Protein AF-A0A969D2A9-F1 (afdb_monomer_lite)

Radius of gyration: 24.38 Å; chains: 1; bounding box: 62×97×63 Å

Foldseek 3Di:
DDDDDDDDDPPPPDDPDPPPPDDPDPPDDDADLADDPPQWQDWAADPVQRKIKIAGWDALPDQRHGFMKIWPCSVVPVDNHIDIATAEGCVQAVARGGWAAWYDDDQKIKTWDWDDDVQWIKIWIWIFGNVPPRHRRDIFTQEMEDIDGALPEPDAQAFYYWDAAPVLFWIWIAGAWSYDVQDDGPNHSGWQSYQFTFTGGNPGTHHYQYRDCPSNVVGGDDGRHHHDSDDDHDPDPPPPPPPPPPPPDDDDD

Structure (mmCIF, N/CA/C/O backbone):
data_AF-A0A969D2A9-F1
#
_entry.id   AF-A0A969D2A9-F1
#
loop_
_atom_site.group_PDB
_atom_site.id
_atom_site.type_symbol
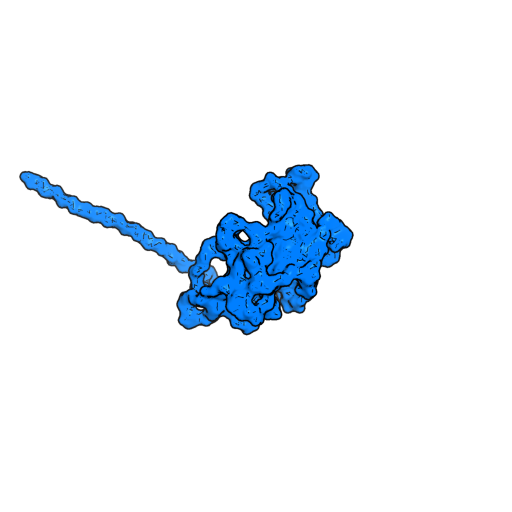_atom_site.label_atom_id
_atom_site.label_alt_id
_atom_site.label_comp_id
_atom_site.label_asym_id
_atom_site.label_entity_id
_atom_site.label_seq_id
_atom_site.pdbx_PDB_ins_code
_atom_site.Cartn_x
_atom_site.Cartn_y
_atom_site.Cartn_z
_atom_site.occupancy
_atom_site.B_iso_or_equiv
_atom_site.auth_seq_id
_atom_site.auth_comp_id
_atom_site.auth_asym_id
_atom_site.auth_atom_id
_atom_site.pdbx_PDB_model_num
ATOM 1 N N . MET A 1 1 ? -49.996 62.066 -5.053 1.00 43.53 1 MET A N 1
ATOM 2 C CA . MET A 1 1 ? -48.698 61.388 -4.832 1.00 43.53 1 MET A CA 1
ATOM 3 C C . MET A 1 1 ? -48.955 59.896 -4.636 1.00 43.53 1 MET A C 1
ATOM 5 O O . MET A 1 1 ? -49.587 59.531 -3.653 1.00 43.53 1 MET A O 1
ATOM 9 N N . LYS A 1 2 ? -48.584 59.047 -5.606 1.00 36.00 2 LYS A N 1
ATOM 10 C CA . LYS A 1 2 ? -48.790 57.587 -5.545 1.00 36.00 2 LYS A CA 1
ATOM 11 C C . LYS A 1 2 ? -47.700 56.956 -4.669 1.00 36.00 2 LYS A C 1
ATOM 13 O O . LYS A 1 2 ? -46.523 57.120 -4.970 1.00 36.00 2 LYS A O 1
ATOM 18 N N . LYS A 1 3 ? -48.088 56.256 -3.598 1.00 39.31 3 LYS A N 1
ATOM 19 C CA . LYS A 1 3 ? -47.177 55.440 -2.780 1.00 39.31 3 LYS A CA 1
ATOM 20 C C . LYS A 1 3 ? -46.923 54.117 -3.506 1.00 39.31 3 LYS A C 1
ATOM 22 O O . LYS A 1 3 ? -47.861 53.361 -3.736 1.00 39.31 3 LYS A O 1
ATOM 27 N N . ILE A 1 4 ? -45.672 53.866 -3.878 1.00 43.25 4 ILE A N 1
ATOM 28 C CA . ILE A 1 4 ? -45.210 52.572 -4.388 1.00 43.25 4 ILE A CA 1
ATOM 29 C C . ILE A 1 4 ? -44.826 51.734 -3.164 1.00 43.25 4 ILE A C 1
ATOM 31 O O . ILE A 1 4 ? -43.918 52.110 -2.427 1.00 43.25 4 ILE A O 1
ATOM 35 N N . LEU A 1 5 ? -45.540 50.632 -2.919 1.00 39.03 5 LEU A N 1
ATOM 36 C CA . LEU A 1 5 ? -45.105 49.602 -1.974 1.00 39.03 5 LEU A CA 1
ATOM 37 C C . LEU A 1 5 ? -44.041 48.742 -2.669 1.00 39.03 5 LEU A C 1
ATOM 39 O O . LEU A 1 5 ? -44.355 48.044 -3.630 1.00 39.03 5 LEU A O 1
ATOM 43 N N . LEU A 1 6 ? -42.799 48.777 -2.182 1.00 39.19 6 LEU A N 1
ATOM 44 C CA . LEU A 1 6 ? -41.813 47.741 -2.489 1.00 39.19 6 LEU A CA 1
ATOM 45 C C . LEU A 1 6 ? -42.044 46.551 -1.550 1.00 39.19 6 LEU A C 1
ATOM 47 O O . LEU A 1 6 ? -41.920 46.687 -0.335 1.00 39.19 6 LEU A O 1
ATOM 51 N N . PHE A 1 7 ? -42.342 45.386 -2.119 1.00 38.09 7 PHE A N 1
ATOM 52 C CA . PHE A 1 7 ? -42.209 44.105 -1.427 1.00 38.09 7 PHE A CA 1
ATOM 53 C C . PHE A 1 7 ? -40.759 43.617 -1.560 1.00 38.09 7 PHE A C 1
ATOM 55 O O . PHE A 1 7 ? -40.249 43.576 -2.683 1.00 38.09 7 PHE A O 1
ATOM 62 N N . PRO A 1 8 ? -40.076 43.224 -0.471 1.00 46.34 8 PRO A N 1
ATOM 63 C CA . PRO A 1 8 ? -38.780 42.575 -0.583 1.00 46.34 8 PRO A CA 1
ATOM 64 C C . PRO A 1 8 ? -38.968 41.145 -1.104 1.00 46.34 8 PRO A C 1
ATOM 66 O O . PRO A 1 8 ? -39.669 40.328 -0.506 1.00 46.34 8 PRO A O 1
ATOM 69 N N . LEU A 1 9 ? -38.326 40.849 -2.233 1.00 40.75 9 LEU A N 1
ATOM 70 C CA . LEU A 1 9 ? -38.207 39.505 -2.783 1.00 40.75 9 LEU A CA 1
ATOM 71 C C . LEU A 1 9 ? -37.212 38.715 -1.918 1.00 40.75 9 LEU A C 1
ATOM 73 O O . LEU A 1 9 ? -36.000 38.857 -2.066 1.00 40.75 9 LEU A O 1
ATOM 77 N N . PHE A 1 10 ? -37.715 37.897 -0.993 1.00 41.56 10 PHE A N 1
ATOM 78 C CA . PHE A 1 10 ? -36.893 36.901 -0.308 1.00 41.56 10 PHE A CA 1
ATOM 79 C C . PHE A 1 10 ? -36.598 35.757 -1.282 1.00 41.56 10 PHE A C 1
ATOM 81 O O . PHE A 1 10 ? -37.449 34.909 -1.547 1.00 41.56 10 PHE A O 1
ATOM 88 N N . VAL A 1 11 ? -35.381 35.731 -1.822 1.00 43.97 11 VAL A N 1
ATOM 89 C CA . VAL A 1 11 ? -34.843 34.546 -2.493 1.00 43.97 11 VAL A CA 1
ATOM 90 C C . VAL A 1 11 ? -34.534 33.523 -1.399 1.00 43.97 11 VAL A C 1
ATOM 92 O O . VAL A 1 11 ? -33.537 33.645 -0.689 1.00 43.97 11 VAL A O 1
ATOM 95 N N . LEU A 1 12 ? -35.416 32.535 -1.219 1.00 39.78 12 LEU A N 1
ATOM 96 C CA . LEU A 1 12 ? -35.089 31.350 -0.429 1.00 39.78 12 LEU A CA 1
ATOM 97 C C . LEU A 1 12 ? -33.975 30.594 -1.161 1.00 39.78 12 LEU A C 1
ATOM 99 O O . LEU A 1 12 ? -34.216 29.956 -2.185 1.00 39.78 12 LEU A O 1
ATOM 103 N N . PHE A 1 13 ? -32.758 30.646 -0.625 1.00 45.88 13 PHE A N 1
ATOM 104 C CA . PHE A 1 13 ? -31.738 29.662 -0.960 1.00 45.88 13 PHE A CA 1
ATOM 105 C C . PHE A 1 13 ? -32.255 28.293 -0.511 1.00 45.88 13 PHE A C 1
ATOM 107 O O . PHE A 1 13 ? -32.444 28.053 0.682 1.00 45.88 13 PHE A O 1
ATOM 114 N N . GLY A 1 14 ? -32.538 27.417 -1.477 1.00 42.81 14 GLY A N 1
ATOM 115 C CA . GLY A 1 14 ? -32.892 26.032 -1.203 1.00 42.81 14 GLY A CA 1
ATOM 116 C C . GLY A 1 14 ? -31.800 25.386 -0.356 1.00 42.81 14 GLY A C 1
ATOM 117 O O . GLY A 1 14 ? -30.626 25.409 -0.723 1.00 42.81 14 GLY A O 1
ATOM 118 N N . LEU A 1 15 ? -32.187 24.833 0.793 1.00 45.94 15 LEU A N 1
ATOM 119 C CA . LEU A 1 15 ? -31.323 23.937 1.554 1.00 45.94 15 LEU A CA 1
ATOM 120 C C . LEU A 1 15 ? -30.874 22.797 0.626 1.00 45.94 15 LEU A C 1
ATOM 122 O O . LEU A 1 15 ? -31.686 22.341 -0.185 1.00 45.94 15 LEU A O 1
ATOM 126 N N . PRO A 1 16 ? -29.620 22.318 0.726 1.00 42.97 16 PRO A N 1
ATOM 127 C CA . PRO A 1 16 ? -29.181 21.182 -0.065 1.00 42.97 16 PRO A CA 1
ATOM 128 C C . PRO A 1 16 ? -30.114 20.006 0.221 1.00 42.97 16 PRO A C 1
ATOM 130 O O . PRO A 1 16 ? -30.247 19.553 1.361 1.00 42.97 16 PRO A O 1
ATOM 133 N N . SER A 1 17 ? -30.788 19.536 -0.822 1.00 44.25 17 SER A N 1
ATOM 134 C CA . SER A 1 17 ? -31.599 18.333 -0.786 1.00 44.25 17 SER A CA 1
ATOM 135 C C . SER A 1 17 ? -30.696 17.156 -0.429 1.00 44.25 17 SER A C 1
ATOM 137 O O . SER A 1 17 ? -29.892 16.686 -1.233 1.00 44.25 17 SER A O 1
ATOM 139 N N . VAL A 1 18 ? -30.820 16.666 0.804 1.00 44.91 18 VAL A N 1
ATOM 140 C CA . VAL A 1 18 ? -30.319 15.344 1.172 1.00 44.91 18 VAL A CA 1
ATOM 141 C C . VAL A 1 18 ? -31.230 14.356 0.461 1.00 44.91 18 VAL A C 1
ATOM 143 O O . VAL A 1 18 ? -32.313 14.049 0.950 1.00 44.91 18 VAL A O 1
ATOM 146 N N . PHE A 1 19 ? -30.841 13.912 -0.732 1.00 43.03 19 PHE A N 1
ATOM 147 C CA . PHE A 1 19 ? -31.523 12.799 -1.377 1.00 43.03 19 PHE A CA 1
ATOM 148 C C . PHE A 1 19 ? -31.394 11.591 -0.441 1.00 43.03 19 PHE A C 1
ATOM 150 O O . PHE A 1 19 ? -30.264 11.166 -0.175 1.00 43.03 19 PHE A O 1
ATOM 157 N N . PRO A 1 20 ? -32.493 11.031 0.099 1.00 49.22 20 PRO A N 1
ATOM 158 C CA . PRO A 1 20 ? -32.397 9.730 0.724 1.00 49.22 20 PRO A CA 1
ATOM 159 C C . PRO A 1 20 ? -31.967 8.775 -0.387 1.00 49.22 20 PRO A C 1
ATOM 161 O O . PRO A 1 20 ? -32.699 8.573 -1.355 1.00 49.22 20 PRO A O 1
ATOM 164 N N . GLN A 1 21 ? -30.759 8.218 -0.292 1.00 55.12 21 GLN A N 1
ATOM 165 C CA . GLN A 1 21 ? -30.444 7.030 -1.070 1.00 55.12 21 GLN A CA 1
ATOM 166 C C . GLN A 1 21 ? -31.429 5.960 -0.579 1.00 55.12 21 GLN A C 1
ATOM 168 O O . GLN A 1 21 ? -31.250 5.381 0.488 1.00 55.12 21 GLN A O 1
ATOM 173 N N . SER A 1 22 ? -32.532 5.747 -1.289 1.00 57.75 22 SER A N 1
ATOM 174 C CA . SER A 1 22 ? -33.339 4.555 -1.080 1.00 57.75 22 SER A CA 1
ATOM 175 C C . SER A 1 22 ? -32.575 3.424 -1.748 1.00 57.75 22 SER A C 1
ATOM 177 O O . SER A 1 22 ? -32.378 3.451 -2.965 1.00 57.75 22 SER A O 1
ATOM 179 N N . ALA A 1 23 ? -32.097 2.453 -0.971 1.00 57.56 23 ALA A N 1
ATOM 180 C CA . ALA A 1 23 ? -31.639 1.210 -1.566 1.00 57.56 23 ALA A CA 1
ATOM 181 C C . ALA A 1 23 ? -32.796 0.651 -2.411 1.00 57.56 23 ALA A C 1
ATOM 183 O O . ALA A 1 23 ? -33.931 0.593 -1.945 1.00 57.56 23 ALA A O 1
ATOM 184 N N . ALA A 1 24 ? -32.525 0.266 -3.659 1.00 63.28 24 ALA A N 1
ATOM 185 C CA . ALA A 1 24 ? -33.533 -0.331 -4.540 1.00 63.28 24 ALA A CA 1
ATOM 186 C C . ALA A 1 24 ? -34.038 -1.699 -4.029 1.00 63.28 24 ALA A C 1
ATOM 188 O O . ALA A 1 24 ? -34.952 -2.277 -4.610 1.00 63.28 24 ALA A O 1
ATOM 189 N N . GLN A 1 25 ? -33.437 -2.216 -2.953 1.00 75.81 25 GLN A N 1
ATOM 190 C CA . GLN A 1 25 ? -33.784 -3.472 -2.305 1.00 75.81 25 GLN A CA 1
ATOM 191 C C . GLN A 1 25 ? -34.331 -3.208 -0.900 1.00 75.81 25 GLN A C 1
ATOM 193 O O . GLN A 1 25 ? -33.702 -2.519 -0.097 1.00 75.81 25 GLN A O 1
ATOM 198 N N . SER A 1 26 ? -35.510 -3.762 -0.611 1.00 77.69 26 SER A N 1
ATOM 199 C CA . SER A 1 26 ? -36.246 -3.560 0.645 1.00 77.69 26 SER A CA 1
ATOM 200 C C . SER A 1 26 ? -35.566 -4.164 1.880 1.00 77.69 26 SER A C 1
ATOM 202 O O . SER A 1 26 ? -35.962 -3.867 3.003 1.00 77.69 26 SER A O 1
ATOM 204 N N . ASP A 1 27 ? -34.569 -5.023 1.688 1.00 83.12 27 ASP A N 1
ATOM 205 C CA . ASP A 1 27 ? -33.792 -5.696 2.730 1.00 83.12 27 ASP A CA 1
ATOM 206 C C . ASP A 1 27 ? -32.401 -5.074 2.959 1.00 83.12 27 ASP A C 1
ATOM 208 O O . ASP A 1 27 ? -31.677 -5.499 3.861 1.00 83.12 27 ASP A O 1
ATOM 212 N N . VAL A 1 28 ? -32.039 -4.022 2.213 1.00 81.94 28 VAL A N 1
ATOM 213 C CA . VAL A 1 28 ? -30.780 -3.288 2.391 1.00 81.94 28 VAL A CA 1
ATOM 214 C C . VAL A 1 28 ? -31.036 -1.960 3.096 1.00 81.94 28 VAL A C 1
ATOM 216 O O . VAL A 1 28 ? -31.677 -1.053 2.572 1.00 81.94 28 VAL A O 1
ATOM 219 N N . TYR A 1 29 ? -30.456 -1.814 4.286 1.00 77.56 29 TYR A N 1
ATOM 220 C CA . TYR A 1 29 ? -30.556 -0.596 5.085 1.00 77.56 29 TYR A CA 1
ATOM 221 C C . TYR A 1 29 ? -29.239 0.170 5.049 1.00 77.56 29 TYR A C 1
ATOM 223 O O . TYR A 1 29 ? -28.186 -0.365 5.399 1.00 77.56 29 TYR A O 1
ATOM 231 N N . MET A 1 30 ? -29.300 1.449 4.685 1.00 80.75 30 MET A N 1
ATOM 232 C CA . MET A 1 30 ? -28.155 2.350 4.772 1.00 80.75 30 MET A CA 1
ATOM 233 C C . MET A 1 30 ? -28.272 3.226 6.009 1.00 80.75 30 MET A C 1
ATOM 235 O O . MET A 1 30 ? -29.299 3.850 6.267 1.00 80.75 30 MET A O 1
ATOM 239 N N . ARG A 1 31 ? -27.184 3.290 6.774 1.00 83.94 31 ARG A N 1
ATOM 240 C CA . ARG A 1 31 ? -27.043 4.203 7.904 1.00 83.94 31 ARG A CA 1
ATOM 241 C C . ARG A 1 31 ? -25.783 5.018 7.705 1.00 83.94 31 ARG A C 1
ATOM 243 O O . ARG A 1 31 ? -24.702 4.468 7.506 1.00 83.94 31 ARG A O 1
ATOM 250 N N . LYS A 1 32 ? -25.914 6.334 7.832 1.00 85.31 32 LYS A N 1
ATOM 251 C CA . LYS A 1 32 ? -24.758 7.217 7.903 1.00 85.31 32 LYS A CA 1
ATOM 252 C C . LYS A 1 32 ? -23.983 6.930 9.189 1.00 85.31 32 LYS A C 1
ATOM 254 O O . LYS A 1 32 ? -24.523 7.068 10.280 1.00 85.31 32 LYS A O 1
ATOM 259 N N . VAL A 1 33 ? -22.719 6.543 9.046 1.00 85.75 33 VAL A N 1
ATOM 260 C CA . VAL A 1 33 ? -21.809 6.337 10.182 1.00 85.75 33 VAL A CA 1
ATOM 261 C C . VAL A 1 33 ? -21.161 7.659 10.593 1.00 85.75 33 VAL A C 1
ATOM 263 O O . VAL A 1 33 ? -21.063 7.950 11.783 1.00 85.75 33 VAL A O 1
ATOM 266 N N . ARG A 1 34 ? -20.702 8.448 9.607 1.00 86.69 34 ARG A N 1
ATOM 267 C CA . ARG A 1 34 ? -20.020 9.735 9.800 1.00 86.69 34 ARG A CA 1
ATOM 268 C C . ARG A 1 34 ? -19.766 10.461 8.464 1.00 86.69 34 ARG A C 1
ATOM 270 O O . ARG A 1 34 ? -19.688 9.820 7.424 1.00 86.69 34 ARG A O 1
ATOM 277 N N . ASN A 1 35 ? -19.571 11.784 8.519 1.00 86.31 35 ASN A N 1
ATOM 278 C CA . ASN A 1 35 ? -18.871 12.566 7.486 1.00 86.31 35 ASN A CA 1
ATOM 279 C C . ASN A 1 35 ? -17.341 12.404 7.575 1.00 86.31 35 ASN A C 1
ATOM 281 O O . ASN A 1 35 ? -16.754 12.719 8.612 1.00 86.31 35 ASN A O 1
ATOM 285 N N . LEU A 1 36 ? -16.701 11.949 6.501 1.00 84.38 36 LEU A N 1
ATOM 286 C CA . LEU A 1 36 ? -15.239 11.901 6.378 1.00 84.38 36 LEU A CA 1
ATOM 287 C C . LEU A 1 36 ? -14.737 13.071 5.515 1.00 84.38 36 LEU A C 1
ATOM 289 O O . LEU A 1 36 ? -15.533 13.712 4.828 1.00 84.38 36 LEU A O 1
ATOM 293 N N . ASN A 1 37 ? -13.425 13.328 5.524 1.00 77.75 37 ASN A N 1
ATOM 294 C CA . ASN A 1 37 ? -12.812 14.227 4.541 1.00 77.75 37 ASN A CA 1
ATOM 295 C C . ASN A 1 37 ? -13.017 13.672 3.122 1.00 77.75 37 ASN A C 1
ATOM 297 O O . ASN A 1 37 ? -12.982 12.454 2.919 1.00 77.75 37 ASN A O 1
ATOM 301 N N . ASN A 1 38 ? -13.201 14.564 2.145 1.00 76.88 38 ASN A N 1
ATOM 302 C CA . ASN A 1 38 ? -13.480 14.239 0.737 1.00 76.88 38 ASN A CA 1
ATOM 303 C C . ASN A 1 38 ? -12.347 13.475 0.021 1.00 76.88 38 ASN A C 1
ATOM 305 O O . ASN A 1 38 ? -12.545 12.993 -1.088 1.00 76.88 38 ASN A O 1
ATOM 309 N N . THR A 1 39 ? -11.191 13.336 0.664 1.00 88.12 39 THR A N 1
ATOM 310 C CA . THR A 1 39 ? -9.993 12.633 0.189 1.00 88.12 39 THR A CA 1
ATOM 311 C C . THR A 1 39 ? -9.787 11.270 0.863 1.00 88.12 39 THR A C 1
ATOM 313 O O . THR A 1 39 ? -8.724 10.665 0.759 1.00 88.12 39 THR A O 1
ATOM 316 N N . SER A 1 40 ? -10.793 10.749 1.573 1.00 88.69 40 SER A N 1
ATOM 317 C CA . SER A 1 40 ? -10.732 9.401 2.160 1.00 88.69 40 SER A CA 1
ATOM 318 C C . SER A 1 40 ? -10.892 8.341 1.065 1.00 88.69 40 SER A C 1
ATOM 320 O O . SER A 1 40 ? -11.948 8.276 0.438 1.00 88.69 40 SER A O 1
ATOM 322 N N . ALA A 1 41 ? -9.877 7.501 0.835 1.00 84.19 41 ALA A N 1
ATOM 323 C CA . ALA A 1 41 ? -9.852 6.616 -0.340 1.00 84.19 41 ALA A CA 1
ATOM 324 C C . ALA A 1 41 ? -10.056 5.124 -0.043 1.00 84.19 41 ALA A C 1
ATOM 326 O O . ALA A 1 41 ? -10.539 4.388 -0.906 1.00 84.19 41 ALA A O 1
ATOM 327 N N . ARG A 1 42 ? -9.693 4.654 1.158 1.00 91.25 42 ARG A N 1
ATOM 328 C CA . ARG A 1 42 ? -9.905 3.258 1.575 1.00 91.25 42 ARG A CA 1
ATOM 329 C C . ARG A 1 42 ? -10.331 3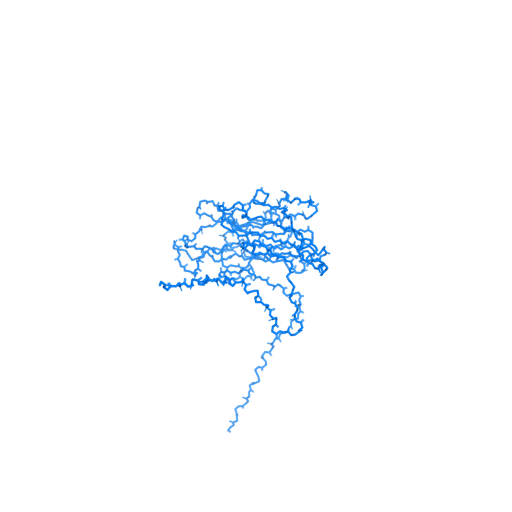.134 3.008 1.00 91.25 42 ARG A C 1
ATOM 331 O O . ARG A 1 42 ? -9.909 3.922 3.847 1.00 91.25 42 ARG A O 1
ATOM 338 N N . ILE A 1 43 ? -11.076 2.065 3.250 1.00 92.25 43 ILE A N 1
ATOM 339 C CA . ILE A 1 43 ? -11.379 1.551 4.572 1.00 92.25 43 ILE A CA 1
ATOM 340 C C . ILE A 1 43 ? -10.787 0.151 4.719 1.00 92.25 43 ILE A C 1
ATOM 342 O O . ILE A 1 43 ? -10.769 -0.613 3.757 1.00 92.25 43 ILE A O 1
ATOM 346 N N . GLY A 1 44 ? -10.349 -0.177 5.924 1.00 92.38 44 GLY A N 1
ATOM 347 C CA . GLY A 1 44 ? -9.981 -1.526 6.337 1.00 92.38 44 GLY A CA 1
ATOM 348 C C . GLY A 1 44 ? -10.593 -1.798 7.695 1.00 92.38 44 GLY A C 1
ATOM 349 O O . GLY A 1 44 ? -10.789 -0.879 8.496 1.00 92.38 44 GLY A O 1
ATOM 350 N N . ILE A 1 45 ? -10.966 -3.046 7.933 1.00 90.50 45 ILE A N 1
ATOM 351 C CA . ILE A 1 45 ? -11.750 -3.424 9.100 1.00 90.50 45 ILE A CA 1
ATOM 352 C C . ILE A 1 45 ? -11.003 -4.508 9.857 1.00 90.50 45 ILE A C 1
ATOM 354 O O . ILE A 1 45 ? -10.748 -5.586 9.334 1.00 90.50 45 ILE A O 1
ATOM 358 N N . ASP A 1 46 ? -10.735 -4.239 11.129 1.00 88.62 46 ASP A N 1
ATOM 359 C CA . ASP A 1 46 ? -10.452 -5.301 12.077 1.00 88.62 46 ASP A CA 1
ATOM 360 C C . ASP A 1 46 ? -11.776 -5.974 12.458 1.00 88.62 46 ASP A C 1
ATOM 362 O O . ASP A 1 46 ? -12.587 -5.414 13.206 1.00 88.62 46 ASP A O 1
ATOM 366 N N . HIS A 1 47 ? -12.005 -7.170 11.921 1.00 79.94 47 HIS A N 1
ATOM 367 C CA . HIS A 1 47 ? -13.214 -7.950 12.180 1.00 79.94 47 HIS A CA 1
ATOM 368 C C . HIS A 1 47 ? -13.264 -8.550 13.592 1.00 79.94 47 HIS A C 1
ATOM 370 O O . HIS A 1 47 ? -14.345 -8.917 14.046 1.00 79.94 47 HIS A O 1
ATOM 376 N N . VAL A 1 48 ? -12.136 -8.619 14.306 1.00 82.88 48 VAL A N 1
ATOM 377 C CA . VAL A 1 48 ? -12.089 -9.105 15.691 1.00 82.88 48 VAL A CA 1
ATOM 378 C C . VAL A 1 48 ? -12.522 -7.987 16.634 1.00 82.88 48 VAL A C 1
ATOM 380 O O . VAL A 1 48 ? -13.451 -8.147 17.427 1.00 82.88 48 VAL A O 1
ATOM 383 N N . THR A 1 49 ? -11.892 -6.815 16.522 1.00 83.81 49 THR A N 1
ATOM 384 C CA . THR A 1 49 ? -12.167 -5.688 17.432 1.00 83.81 49 THR A CA 1
ATOM 385 C C . THR A 1 49 ? -13.293 -4.772 16.962 1.00 83.81 49 THR A C 1
ATOM 387 O O . THR A 1 49 ? -13.669 -3.851 17.687 1.00 83.81 49 THR A O 1
ATOM 390 N N . HIS A 1 50 ? -13.845 -5.007 15.767 1.00 84.69 50 HIS A N 1
ATOM 391 C CA . HIS A 1 50 ? -14.852 -4.148 15.142 1.00 84.69 50 HIS A CA 1
ATOM 392 C C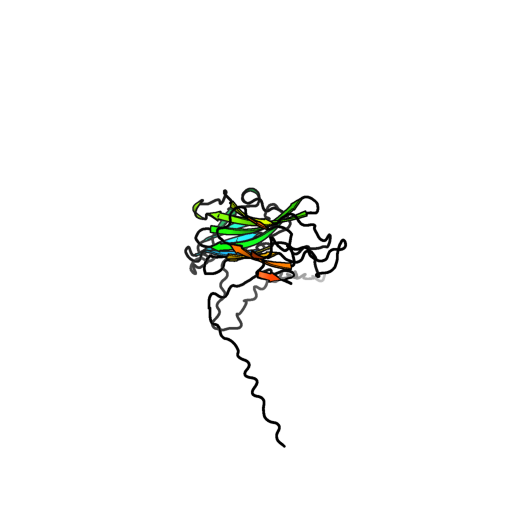 . HIS A 1 50 ? -14.376 -2.690 15.034 1.00 84.69 50 HIS A C 1
ATOM 394 O O . HIS A 1 50 ? -15.139 -1.737 15.229 1.00 84.69 50 HIS A O 1
ATOM 400 N N . THR A 1 51 ? -13.095 -2.518 14.705 1.00 88.75 51 THR A N 1
ATOM 401 C CA . THR A 1 51 ? -12.471 -1.213 14.480 1.00 88.75 51 THR A CA 1
ATOM 402 C C . THR A 1 51 ? -12.335 -0.969 12.983 1.00 88.75 51 THR A C 1
ATOM 404 O O . THR A 1 51 ? -11.833 -1.821 12.257 1.00 88.75 51 THR A O 1
ATOM 407 N N . MET A 1 52 ? -12.772 0.200 12.515 1.00 92.88 52 MET A N 1
ATOM 408 C CA . MET A 1 52 ? -12.549 0.625 11.134 1.00 92.88 52 MET A CA 1
ATOM 409 C C . MET A 1 52 ? -11.343 1.555 11.088 1.00 92.88 52 MET A C 1
ATOM 411 O O . MET A 1 52 ? -11.176 2.414 11.951 1.00 92.88 52 MET A O 1
ATOM 415 N N . TYR A 1 53 ? -10.536 1.416 10.053 1.00 95.06 53 TYR A N 1
ATOM 416 C CA . TYR A 1 53 ? -9.446 2.314 9.718 1.00 95.06 53 TYR A CA 1
ATOM 417 C C . TYR A 1 53 ? -9.706 2.898 8.343 1.00 95.06 53 TYR A C 1
ATOM 419 O O . TYR A 1 53 ? -10.321 2.243 7.504 1.00 95.06 53 TYR A O 1
ATOM 427 N N . TYR A 1 54 ? -9.244 4.116 8.104 1.00 95.31 54 TYR A N 1
ATOM 428 C CA . TYR A 1 54 ? -9.223 4.683 6.764 1.00 95.31 54 TYR A CA 1
ATOM 429 C C . TYR A 1 54 ? -7.966 5.513 6.543 1.00 95.31 54 TYR A C 1
ATOM 431 O O . TYR A 1 54 ? -7.357 5.992 7.501 1.00 95.31 54 TYR A O 1
ATOM 439 N N . VAL A 1 55 ? -7.598 5.678 5.276 1.00 96.06 55 VAL A N 1
ATOM 440 C CA . VAL A 1 55 ? -6.456 6.492 4.847 1.00 96.06 55 VAL A CA 1
ATOM 441 C C . VAL A 1 55 ? -6.925 7.669 4.001 1.00 96.06 55 VAL A C 1
ATOM 443 O O . VAL A 1 55 ? -7.861 7.545 3.202 1.00 96.06 55 VAL A O 1
ATOM 446 N N . ILE A 1 56 ? -6.273 8.808 4.201 1.00 95.88 56 ILE A N 1
ATOM 447 C CA . ILE A 1 56 ? -6.405 9.993 3.364 1.00 95.88 56 ILE A CA 1
ATOM 448 C C . ILE A 1 56 ? -5.434 9.891 2.185 1.00 95.88 56 ILE A C 1
ATOM 450 O O . ILE A 1 56 ? -4.227 9.735 2.371 1.00 95.88 56 ILE A O 1
ATOM 454 N N . THR A 1 57 ? -5.969 10.021 0.975 1.00 93.69 57 THR A N 1
ATOM 455 C CA . THR A 1 57 ? -5.217 10.051 -0.280 1.00 93.69 57 THR A CA 1
ATOM 456 C C . THR A 1 57 ? -5.535 11.348 -1.003 1.00 93.69 57 THR A C 1
ATOM 458 O O . THR A 1 57 ? -6.665 11.582 -1.428 1.00 93.69 57 THR A O 1
ATOM 461 N N . THR A 1 58 ? -4.534 12.203 -1.140 1.00 93.19 58 THR A N 1
ATOM 462 C CA . THR A 1 58 ? -4.653 13.539 -1.736 1.00 93.19 58 THR A CA 1
ATOM 463 C C . THR A 1 58 ? -3.355 13.849 -2.488 1.00 93.19 58 THR A C 1
ATOM 465 O O . THR A 1 58 ? -2.527 12.959 -2.692 1.00 93.19 58 THR A O 1
ATOM 468 N N . ASP A 1 59 ? -3.180 15.087 -2.939 1.00 89.88 59 ASP A N 1
ATOM 469 C CA . ASP A 1 59 ? -1.929 15.524 -3.549 1.00 89.88 59 ASP A CA 1
ATOM 470 C C . ASP A 1 59 ? -0.743 15.326 -2.587 1.00 89.88 59 ASP A C 1
ATOM 472 O O . ASP A 1 59 ? -0.857 15.536 -1.378 1.00 89.88 59 ASP A O 1
ATOM 476 N N . LYS A 1 60 ? 0.424 14.939 -3.113 1.00 87.56 60 LYS A N 1
ATOM 477 C CA . LYS A 1 60 ? 1.620 14.667 -2.299 1.00 87.56 60 LYS A CA 1
ATOM 478 C C . LYS A 1 60 ? 2.106 15.876 -1.487 1.00 87.56 60 LYS A C 1
ATOM 480 O O . LYS A 1 60 ? 2.714 15.694 -0.425 1.00 87.56 60 LYS A O 1
ATOM 485 N N . ALA A 1 61 ? 1.840 17.093 -1.968 1.00 90.94 61 ALA A N 1
ATOM 486 C CA . ALA A 1 61 ? 2.167 18.336 -1.277 1.00 90.94 61 ALA A CA 1
ATOM 487 C C . ALA A 1 61 ? 1.240 18.607 -0.082 1.00 90.94 61 ALA A C 1
ATOM 489 O O . ALA A 1 61 ? 1.630 19.326 0.838 1.00 90.94 61 ALA A O 1
ATOM 490 N N . ASP A 1 62 ? 0.049 18.008 -0.052 1.00 93.38 62 ASP A N 1
ATOM 491 C CA . ASP A 1 62 ? -0.877 18.140 1.065 1.00 93.38 62 ASP A CA 1
ATOM 492 C C . ASP A 1 62 ? -0.307 17.440 2.313 1.00 93.38 62 ASP A C 1
ATOM 494 O O . ASP A 1 62 ? 0.198 16.306 2.281 1.00 93.38 62 ASP A O 1
ATOM 498 N N . ALA A 1 63 ? -0.364 18.138 3.445 1.00 91.56 63 ALA A N 1
ATOM 499 C CA . ALA A 1 63 ? 0.067 17.615 4.733 1.00 91.56 63 ALA A CA 1
ATOM 500 C C . ALA A 1 63 ? -0.782 16.412 5.173 1.00 91.56 63 ALA A C 1
ATOM 502 O O . ALA A 1 63 ? -0.254 15.525 5.842 1.00 91.56 63 ALA A O 1
ATOM 503 N N . ALA A 1 64 ? -2.049 16.356 4.750 1.00 94.12 64 ALA A N 1
ATOM 504 C CA . ALA A 1 64 ? -2.969 15.277 5.084 1.00 94.12 64 ALA A CA 1
ATOM 505 C C . ALA A 1 64 ? -2.729 13.986 4.276 1.00 94.12 64 ALA A C 1
ATOM 507 O O . ALA A 1 64 ? -3.290 12.943 4.617 1.00 94.12 64 ALA A O 1
ATOM 508 N N . ASN A 1 65 ? -1.907 14.009 3.214 1.00 95.25 65 ASN A N 1
ATOM 509 C CA . ASN A 1 65 ? -1.628 12.803 2.429 1.00 95.25 65 ASN A CA 1
ATOM 510 C C . ASN A 1 65 ? -0.992 11.711 3.299 1.00 95.25 65 ASN A C 1
ATOM 512 O O . ASN A 1 65 ? 0.045 11.930 3.930 1.00 95.25 65 ASN A O 1
ATOM 516 N N . GLY A 1 66 ? -1.602 10.527 3.312 1.00 95.94 66 GLY A N 1
ATOM 517 C CA . GLY A 1 66 ? -1.159 9.397 4.124 1.00 95.94 66 GLY A CA 1
ATOM 518 C C . GLY A 1 66 ? -1.573 9.449 5.588 1.00 95.94 66 GLY A C 1
ATOM 519 O O . GLY A 1 66 ? -1.199 8.562 6.346 1.00 95.94 66 GLY A O 1
ATOM 520 N N . GLU A 1 67 ? -2.376 10.422 6.021 1.00 97.50 67 GLU A N 1
ATOM 521 C CA . GLU A 1 67 ? -2.965 10.336 7.355 1.00 97.50 67 GLU A CA 1
ATOM 522 C C . GLU A 1 67 ? -3.881 9.112 7.467 1.00 97.50 67 GLU A C 1
ATOM 524 O O . GLU A 1 67 ? -4.763 8.880 6.636 1.00 97.50 67 GLU A O 1
ATOM 529 N N . ILE A 1 68 ? -3.677 8.329 8.525 1.00 97.44 68 ILE A N 1
ATOM 530 C CA . ILE A 1 68 ? -4.471 7.145 8.843 1.00 97.44 68 ILE A CA 1
ATOM 531 C C . ILE A 1 68 ? -5.283 7.448 10.086 1.00 97.44 68 ILE A C 1
ATOM 533 O O . ILE A 1 68 ? -4.753 7.886 11.110 1.00 97.44 68 ILE A O 1
ATOM 537 N N . TYR A 1 69 ? -6.573 7.160 10.017 1.00 96.44 69 TYR A N 1
ATOM 538 C CA . TYR A 1 69 ? -7.506 7.382 11.104 1.00 96.44 69 TYR A CA 1
ATOM 539 C C . TYR A 1 69 ? -8.143 6.077 11.545 1.00 96.44 69 TYR A C 1
ATOM 541 O O . TYR A 1 69 ? -8.578 5.267 10.730 1.00 96.44 69 TYR A O 1
ATOM 549 N N . LYS A 1 70 ? -8.264 5.922 12.859 1.00 95.06 70 LYS A N 1
ATOM 550 C CA . LYS A 1 70 ? -9.069 4.894 13.510 1.00 95.06 70 LYS A CA 1
ATOM 551 C C . LYS A 1 70 ? -10.466 5.439 13.764 1.00 95.06 70 LYS A C 1
ATOM 553 O O . LYS A 1 70 ? -10.604 6.553 14.262 1.00 95.06 70 LYS A O 1
ATOM 558 N N . VAL A 1 71 ? -11.490 4.641 13.489 1.00 92.38 71 VAL A N 1
ATOM 559 C CA . VAL A 1 71 ? -12.896 4.907 13.796 1.00 92.38 71 VAL A CA 1
ATOM 560 C C . VAL A 1 71 ? -13.412 3.808 14.710 1.00 92.38 71 VAL A C 1
ATOM 562 O O . VAL A 1 71 ? -13.453 2.632 14.344 1.00 92.38 71 VAL A O 1
ATOM 565 N N . THR A 1 72 ? -13.823 4.196 15.912 1.00 85.81 72 THR A N 1
ATOM 566 C CA . THR A 1 72 ? -14.392 3.267 16.894 1.00 85.81 72 THR A CA 1
ATOM 567 C C . THR A 1 72 ? -15.914 3.315 16.862 1.00 85.81 72 THR A C 1
ATOM 569 O O . THR A 1 72 ? -16.507 4.301 16.421 1.00 85.81 72 THR A O 1
ATOM 572 N N . LYS A 1 73 ? -16.553 2.230 17.321 1.00 79.19 73 LYS A N 1
ATOM 573 C CA . LYS A 1 73 ? -18.018 2.111 17.440 1.00 79.19 73 LYS A CA 1
ATOM 574 C C . LYS A 1 73 ? -18.779 2.333 16.127 1.00 79.19 73 LYS A C 1
ATOM 576 O O . LYS A 1 73 ? -19.944 2.714 16.141 1.00 79.19 73 LYS A O 1
ATOM 581 N N . TYR A 1 74 ? -18.155 2.080 14.977 1.00 82.44 74 TYR A N 1
ATOM 582 C CA . TYR A 1 74 ? -18.806 2.326 13.690 1.00 82.44 74 TYR A CA 1
ATOM 583 C C . TYR A 1 74 ? -20.009 1.398 13.444 1.00 82.44 74 TYR A C 1
ATOM 585 O O . TYR A 1 74 ? -20.944 1.798 12.754 1.00 82.44 74 TYR A O 1
ATOM 593 N N . PHE A 1 75 ? -20.033 0.206 14.054 1.00 82.12 75 PHE A N 1
ATOM 594 C CA . PHE A 1 75 ? -21.184 -0.707 14.048 1.00 82.12 75 PHE A CA 1
ATOM 595 C C . PHE A 1 75 ? -22.227 -0.435 15.140 1.00 82.12 75 PHE A C 1
ATOM 597 O O . PHE A 1 75 ? -23.331 -0.977 15.062 1.00 82.12 75 PHE A O 1
ATOM 604 N N . ASP A 1 76 ? -21.921 0.402 16.134 1.00 83.81 76 ASP A N 1
ATOM 605 C CA . ASP A 1 76 ? -22.862 0.725 17.203 1.00 83.81 76 ASP A CA 1
ATOM 606 C C . ASP A 1 76 ? -23.987 1.606 16.642 1.00 83.81 76 ASP A C 1
ATOM 608 O O . ASP A 1 76 ? -23.789 2.770 16.283 1.00 83.81 76 ASP A O 1
ATOM 612 N N . LYS A 1 77 ? -25.185 1.026 16.534 1.00 82.62 77 LYS A N 1
ATOM 613 C CA . LYS A 1 77 ? -26.366 1.697 15.978 1.00 82.62 77 LYS A CA 1
ATOM 614 C C . LYS A 1 77 ? -26.911 2.788 16.901 1.00 82.62 77 LYS A C 1
ATOM 616 O O . LYS A 1 77 ? -27.686 3.616 16.433 1.00 82.62 77 LYS A O 1
ATOM 621 N N . THR A 1 78 ? -26.513 2.805 18.175 1.00 84.25 78 THR A N 1
ATOM 622 C CA . THR A 1 78 ? -26.913 3.842 19.138 1.00 84.25 78 THR A CA 1
ATOM 623 C C . THR A 1 78 ? -26.083 5.119 18.985 1.00 84.25 78 THR A C 1
ATOM 625 O O . THR A 1 78 ? -26.492 6.188 19.435 1.00 84.25 78 THR A O 1
ATOM 628 N N . VAL A 1 79 ? -24.936 5.040 18.299 1.00 80.31 79 VAL A N 1
ATOM 629 C CA . VAL A 1 79 ? -24.048 6.180 18.074 1.00 80.31 79 VAL A CA 1
ATOM 630 C C . VAL A 1 79 ? -24.437 6.894 16.783 1.00 80.31 79 VAL A C 1
ATOM 632 O O . VAL A 1 79 ? -24.271 6.369 15.681 1.00 80.31 79 VAL A O 1
ATOM 635 N N . ALA A 1 80 ? -24.893 8.141 16.920 1.00 77.94 80 ALA A N 1
ATOM 636 C CA . ALA A 1 80 ? -25.299 8.964 15.784 1.00 77.94 80 ALA A CA 1
ATOM 637 C C . ALA A 1 80 ? -24.128 9.364 14.864 1.00 77.94 80 ALA A C 1
ATOM 639 O O . ALA A 1 80 ? -24.362 9.621 13.688 1.00 77.94 80 ALA A O 1
ATOM 640 N N . ASN A 1 81 ? -22.891 9.463 15.385 1.00 83.38 81 ASN A N 1
ATOM 641 C CA . ASN A 1 81 ? -21.806 10.154 14.671 1.00 83.38 81 ASN A CA 1
ATOM 642 C C . ASN A 1 81 ? -20.365 9.624 14.777 1.00 83.38 81 ASN A C 1
ATOM 644 O O . ASN A 1 81 ? -19.473 10.396 14.449 1.00 83.38 81 ASN A O 1
ATOM 648 N N . ALA A 1 82 ? -20.057 8.376 15.145 1.00 86.62 82 ALA A N 1
ATOM 649 C CA . ALA A 1 82 ? -18.656 7.913 15.120 1.00 86.62 82 ALA A CA 1
ATOM 650 C C . ALA A 1 82 ? -17.732 8.662 16.129 1.00 86.62 82 ALA A C 1
ATOM 652 O O . ALA A 1 82 ? -17.989 9.804 16.480 1.00 86.62 82 ALA A O 1
ATOM 653 N N . THR A 1 83 ? -16.561 8.153 16.515 1.00 86.62 83 THR A N 1
ATOM 654 C CA . THR A 1 83 ? -15.401 9.016 16.879 1.00 86.62 83 THR A CA 1
ATOM 655 C C . THR A 1 83 ? -14.212 8.598 16.026 1.00 86.62 83 THR A C 1
ATOM 657 O O . THR A 1 83 ? -14.166 7.446 15.599 1.00 86.62 83 THR A O 1
ATOM 660 N N . ASN A 1 84 ? -13.393 9.540 15.551 1.00 92.25 84 ASN A N 1
ATOM 661 C CA . ASN A 1 84 ? -12.207 9.211 14.760 1.00 92.25 84 ASN A CA 1
ATOM 662 C C . ASN A 1 84 ? -10.987 9.880 15.377 1.00 92.25 84 ASN A C 1
ATOM 664 O O . ASN A 1 84 ? -11.082 10.953 15.968 1.00 92.25 84 ASN A O 1
ATOM 668 N N . THR A 1 85 ? -9.846 9.221 15.261 1.00 94.62 85 THR A N 1
ATOM 669 C CA . THR A 1 85 ? -8.583 9.705 15.812 1.00 94.62 85 THR A CA 1
ATOM 670 C C . THR A 1 85 ? -7.485 9.381 14.821 1.00 94.62 85 THR A C 1
ATOM 672 O O . THR A 1 85 ? -7.451 8.262 14.304 1.00 94.62 85 THR A O 1
ATOM 675 N N . LYS A 1 86 ? -6.614 10.351 14.530 1.00 96.88 86 LYS A N 1
ATOM 676 C CA . LYS A 1 86 ? -5.432 10.107 13.704 1.00 96.88 86 LYS A CA 1
ATOM 677 C C . LYS A 1 86 ? -4.489 9.178 14.463 1.00 96.88 86 LYS A C 1
ATOM 679 O O . LYS A 1 86 ? -4.196 9.439 15.625 1.00 96.88 86 LYS A O 1
ATOM 684 N N . VAL A 1 87 ? -4.048 8.109 13.813 1.00 97.94 87 VAL A N 1
ATOM 685 C CA . VAL A 1 87 ? -3.157 7.095 14.397 1.00 97.94 87 VAL A CA 1
ATOM 686 C C . VAL A 1 87 ? -1.794 7.040 13.715 1.00 97.94 87 VAL A C 1
ATOM 688 O O . VAL A 1 87 ? -0.849 6.546 14.315 1.00 97.94 87 VAL A O 1
ATOM 691 N N . ALA A 1 88 ? -1.665 7.540 12.486 1.00 98.25 88 ALA A N 1
ATOM 692 C CA . ALA A 1 88 ? -0.389 7.671 11.786 1.00 98.25 88 ALA A CA 1
ATOM 693 C C . ALA A 1 88 ? -0.491 8.715 10.670 1.00 98.25 88 ALA A C 1
ATOM 695 O O . ALA A 1 88 ? -1.587 9.140 10.302 1.00 98.25 88 ALA A O 1
ATOM 696 N N . ASP A 1 89 ? 0.656 9.096 10.123 1.00 97.44 89 ASP A N 1
ATOM 697 C CA . ASP A 1 89 ? 0.791 9.929 8.929 1.00 97.44 89 ASP A CA 1
ATOM 698 C C . ASP A 1 89 ? 2.116 9.623 8.213 1.00 97.44 89 ASP A C 1
ATOM 700 O O . ASP A 1 89 ? 2.901 8.779 8.671 1.00 97.44 89 ASP A O 1
ATOM 704 N N . LYS A 1 90 ? 2.390 10.329 7.109 1.00 96.31 90 LYS A N 1
ATOM 705 C CA . LYS A 1 90 ? 3.579 10.100 6.278 1.00 96.31 90 LYS A CA 1
ATOM 706 C C . LYS A 1 90 ? 4.911 10.251 7.011 1.00 96.31 90 LYS A C 1
ATOM 708 O O . LYS A 1 90 ? 5.884 9.645 6.574 1.00 96.31 90 LYS A O 1
ATOM 713 N N . THR A 1 91 ? 4.968 10.971 8.135 1.00 96.69 91 THR A N 1
ATOM 714 C CA . THR A 1 91 ? 6.191 11.054 8.956 1.00 96.69 91 THR A CA 1
ATOM 715 C C . THR A 1 91 ? 6.458 9.769 9.739 1.00 96.69 91 THR A C 1
ATOM 717 O O . THR A 1 91 ? 7.610 9.442 10.005 1.00 96.69 91 THR A O 1
ATOM 720 N N . HIS A 1 92 ? 5.409 9.001 10.043 1.00 98.12 92 HIS A N 1
ATOM 721 C CA . HIS A 1 92 ? 5.512 7.716 10.727 1.00 98.12 92 HIS A CA 1
ATOM 722 C C . HIS A 1 92 ? 5.824 6.587 9.740 1.00 98.12 92 HIS A C 1
ATOM 724 O O . HIS A 1 92 ? 6.743 5.799 9.953 1.00 98.12 92 HIS A O 1
ATOM 730 N N . HIS A 1 93 ? 5.056 6.492 8.649 1.00 97.81 93 HIS A N 1
ATOM 731 C CA . HIS A 1 93 ? 5.167 5.362 7.726 1.00 97.81 93 HIS A CA 1
ATOM 732 C C . HIS A 1 93 ? 6.070 5.622 6.515 1.00 97.81 93 HIS A C 1
ATOM 734 O O . HIS A 1 93 ? 6.478 4.670 5.855 1.00 97.81 93 HIS A O 1
ATOM 740 N N . GLY A 1 94 ? 6.420 6.868 6.195 1.00 96.94 94 GLY A N 1
ATOM 741 C CA . GLY A 1 94 ? 7.380 7.200 5.135 1.00 96.94 94 GLY A CA 1
ATOM 742 C C . GLY A 1 94 ? 6.928 6.874 3.705 1.00 96.94 94 GLY A C 1
ATOM 743 O O . GLY A 1 94 ? 7.777 6.633 2.856 1.00 96.94 94 GLY A O 1
ATOM 744 N N . ILE A 1 95 ? 5.618 6.812 3.440 1.00 96.69 95 ILE A N 1
ATOM 745 C CA . ILE A 1 95 ? 5.068 6.743 2.072 1.00 96.69 95 ILE A CA 1
ATOM 746 C C . ILE A 1 95 ? 4.560 8.146 1.750 1.00 96.69 95 ILE A C 1
ATOM 748 O O . ILE A 1 95 ? 3.640 8.617 2.416 1.00 96.69 95 ILE A O 1
ATOM 752 N N . THR A 1 96 ? 5.189 8.826 0.796 1.00 94.81 96 THR A N 1
ATOM 753 C CA . THR A 1 96 ? 5.053 10.281 0.634 1.00 94.81 96 THR A CA 1
ATOM 754 C C . THR A 1 96 ? 4.288 10.711 -0.617 1.00 94.81 96 THR A C 1
ATOM 756 O O . THR A 1 96 ? 3.761 11.822 -0.640 1.00 94.81 96 THR A O 1
ATOM 759 N N . GLU A 1 97 ? 4.171 9.851 -1.630 1.00 92.62 97 GLU A N 1
ATOM 760 C CA . GLU A 1 97 ? 3.687 10.250 -2.949 1.00 92.62 97 GLU A CA 1
ATOM 761 C C . GLU A 1 97 ? 2.252 9.813 -3.176 1.00 92.62 97 GLU A C 1
ATOM 763 O O . GLU A 1 97 ? 1.352 10.646 -3.167 1.00 92.62 97 GLU A O 1
ATOM 768 N N . GLN A 1 98 ? 2.017 8.514 -3.340 1.00 91.06 98 GLN A N 1
ATOM 769 C CA . GLN A 1 98 ? 0.667 7.976 -3.465 1.00 91.06 98 GLN A CA 1
ATOM 770 C C . GLN A 1 98 ? 0.491 6.858 -2.456 1.00 91.06 98 GLN A C 1
ATOM 772 O O . GLN A 1 98 ? 1.281 5.923 -2.424 1.00 91.06 98 GLN A O 1
ATOM 777 N N . ILE A 1 99 ? -0.567 6.935 -1.662 1.00 94.19 99 ILE A N 1
ATOM 778 C CA . ILE A 1 99 ? -0.947 5.905 -0.704 1.00 94.19 99 ILE A CA 1
ATOM 779 C C . ILE A 1 99 ? -2.441 5.691 -0.816 1.00 94.19 99 ILE A C 1
ATOM 781 O O . ILE A 1 99 ? -3.213 6.614 -0.606 1.00 94.19 99 ILE A O 1
ATOM 785 N N . SER A 1 100 ? -2.854 4.483 -1.167 1.00 92.50 100 SER A N 1
ATOM 786 C CA . SER A 1 100 ? -4.274 4.124 -1.218 1.00 92.50 100 SER A CA 1
ATOM 787 C C . SER A 1 100 ? -4.513 2.637 -1.002 1.00 92.50 100 SER A C 1
ATOM 789 O O . SER A 1 100 ? -5.626 2.179 -1.221 1.00 92.50 100 SER A O 1
ATOM 791 N N . GLY A 1 101 ? -3.496 1.868 -0.612 1.00 95.31 101 GLY A N 1
ATOM 792 C CA . GLY A 1 101 ? -3.669 0.499 -0.153 1.00 95.31 101 GLY A CA 1
ATOM 793 C C . GLY A 1 101 ? -3.793 0.502 1.359 1.00 95.31 101 GLY A C 1
ATOM 794 O O . GLY A 1 101 ? -2.968 1.116 2.035 1.00 95.31 101 GLY A O 1
ATOM 795 N N . LEU A 1 102 ? -4.817 -0.164 1.880 1.00 96.94 102 LEU A N 1
ATOM 796 C CA . LEU A 1 102 ? -5.009 -0.360 3.309 1.00 96.94 102 LEU A CA 1
ATOM 797 C C . LEU A 1 102 ? -5.799 -1.647 3.517 1.00 96.94 102 LEU A C 1
ATOM 799 O O . LEU A 1 102 ? -6.866 -1.802 2.928 1.00 96.94 102 LEU A O 1
ATOM 803 N N . ASP A 1 103 ? -5.286 -2.525 4.371 1.00 96.31 103 ASP A N 1
ATOM 804 C CA . ASP A 1 103 ? -6.007 -3.699 4.858 1.00 96.31 103 ASP A CA 1
ATOM 805 C C . ASP A 1 103 ? -5.601 -4.005 6.308 1.00 96.31 103 ASP A C 1
ATOM 807 O O . ASP A 1 103 ? -4.582 -3.508 6.796 1.00 96.31 103 ASP A O 1
ATOM 811 N N . VAL A 1 104 ? -6.406 -4.784 7.023 1.00 95.75 104 VAL A N 1
ATOM 812 C CA . VAL A 1 104 ? -6.164 -5.137 8.425 1.00 95.75 104 VAL A CA 1
ATOM 813 C C . VAL A 1 104 ? -6.295 -6.639 8.598 1.00 95.75 104 VAL A C 1
ATOM 815 O O . VAL A 1 104 ? -7.316 -7.227 8.260 1.00 95.75 104 VAL A O 1
ATOM 818 N N . TYR A 1 105 ? -5.264 -7.258 9.163 1.00 94.38 105 TYR A N 1
ATOM 819 C CA . TYR A 1 105 ? -5.244 -8.693 9.400 1.00 94.38 105 TYR A CA 1
ATOM 820 C C . TYR A 1 105 ? -4.442 -9.018 10.659 1.00 94.38 105 TYR A C 1
ATOM 822 O O . TYR A 1 105 ? -3.341 -8.501 10.844 1.00 94.38 105 TYR A O 1
ATOM 830 N N . ASP A 1 106 ? -5.006 -9.879 11.508 1.00 92.50 106 ASP A N 1
ATOM 831 C CA . ASP A 1 106 ? -4.350 -10.467 12.686 1.00 92.50 106 ASP A CA 1
ATOM 832 C C . ASP A 1 106 ? -3.624 -9.450 13.591 1.00 92.50 106 ASP A C 1
ATOM 834 O O . ASP A 1 106 ? -2.450 -9.583 13.925 1.00 92.50 106 ASP A O 1
ATOM 838 N N . GLY A 1 107 ? -4.308 -8.357 13.944 1.00 94.06 107 GLY A N 1
ATOM 839 C CA . GLY A 1 107 ? -3.743 -7.322 14.818 1.00 94.06 107 GLY A CA 1
ATOM 840 C C . GLY A 1 107 ? -2.692 -6.420 14.159 1.00 94.06 107 GLY A C 1
ATOM 841 O O . GLY A 1 107 ? -2.086 -5.596 14.845 1.00 94.06 107 GLY A O 1
ATOM 842 N N . PHE A 1 108 ? -2.498 -6.510 12.843 1.00 97.25 108 PHE A N 1
ATOM 843 C CA . PHE A 1 108 ? -1.662 -5.598 12.067 1.00 97.25 108 PHE A CA 1
ATOM 844 C C . PHE A 1 108 ? -2.498 -4.810 11.065 1.00 97.25 108 PHE A C 1
ATOM 846 O O . PHE A 1 108 ? -3.384 -5.348 10.402 1.00 97.25 108 PHE A O 1
ATOM 853 N N . ILE A 1 109 ? -2.162 -3.532 10.909 1.00 97.75 109 ILE A N 1
ATOM 854 C CA . ILE A 1 109 ? -2.571 -2.754 9.743 1.00 97.75 109 ILE A CA 1
ATOM 855 C C . ILE A 1 109 ? -1.477 -2.845 8.688 1.00 97.75 109 ILE A C 1
ATOM 857 O O . ILE A 1 109 ? -0.292 -2.710 8.999 1.00 97.75 109 ILE A O 1
ATOM 861 N N . TYR A 1 110 ? -1.888 -3.050 7.447 1.00 98.44 110 TYR A N 1
ATOM 862 C CA . TYR A 1 110 ? -1.039 -3.055 6.270 1.00 98.44 110 TYR A CA 1
ATOM 863 C C . TYR A 1 110 ? -1.425 -1.867 5.407 1.00 98.44 110 TYR A C 1
ATOM 865 O O . TYR A 1 110 ? -2.606 -1.566 5.243 1.00 98.44 110 TYR A O 1
ATOM 873 N N . ILE A 1 111 ? -0.429 -1.195 4.845 1.00 98.19 111 ILE A N 1
ATOM 874 C CA . ILE A 1 111 ? -0.631 -0.105 3.897 1.00 98.19 111 ILE A CA 1
ATOM 875 C C . ILE A 1 111 ? 0.235 -0.310 2.675 1.00 98.19 111 ILE A C 1
ATOM 877 O O . ILE A 1 111 ? 1.290 -0.946 2.741 1.00 98.19 111 ILE A O 1
ATOM 881 N N . ALA A 1 112 ? -0.199 0.280 1.572 1.00 97.62 112 ALA A N 1
ATOM 882 C CA . ALA A 1 112 ? 0.538 0.217 0.333 1.00 97.62 112 ALA A CA 1
ATOM 883 C C . ALA A 1 112 ? 0.439 1.507 -0.471 1.00 97.62 112 ALA A C 1
ATOM 885 O O . ALA A 1 112 ? -0.577 2.213 -0.460 1.00 97.62 112 ALA A O 1
ATOM 886 N N . GLY A 1 113 ? 1.520 1.796 -1.176 1.00 96.44 113 GLY A N 1
ATOM 887 C CA . GLY A 1 113 ? 1.665 3.013 -1.941 1.00 96.44 113 GLY A CA 1
ATOM 888 C C . GLY A 1 113 ? 2.987 3.055 -2.686 1.00 96.44 113 GLY A C 1
ATOM 889 O O . GLY A 1 113 ? 3.613 2.028 -2.946 1.00 96.44 113 GLY A O 1
ATOM 890 N N . SER A 1 114 ? 3.433 4.263 -2.993 1.00 95.88 114 SER A N 1
ATOM 891 C CA . SER A 1 114 ? 4.673 4.502 -3.712 1.00 95.88 114 SER A CA 1
ATOM 892 C C . SER A 1 114 ? 5.441 5.688 -3.159 1.00 95.88 114 SER A C 1
ATOM 894 O O . SER A 1 114 ? 4.855 6.592 -2.554 1.00 95.88 114 SER A O 1
ATOM 896 N N . ILE A 1 115 ? 6.748 5.664 -3.413 1.00 95.50 115 ILE A N 1
ATOM 897 C CA . ILE A 1 115 ? 7.614 6.828 -3.295 1.00 95.50 115 ILE A CA 1
ATOM 898 C C . ILE A 1 115 ? 8.304 7.166 -4.612 1.00 95.50 115 ILE A C 1
ATOM 900 O O . ILE A 1 115 ? 8.413 6.310 -5.493 1.00 95.50 115 ILE A O 1
ATOM 904 N N . GLU A 1 116 ? 8.770 8.403 -4.756 1.00 93.38 116 GLU A N 1
ATOM 905 C CA . GLU A 1 116 ? 9.500 8.877 -5.925 1.00 93.38 116 GLU A CA 1
ATOM 906 C C . GLU A 1 116 ? 10.913 9.336 -5.554 1.00 93.38 116 GLU A C 1
ATOM 908 O O . GLU A 1 116 ? 11.163 9.927 -4.507 1.00 93.38 116 GLU A O 1
ATOM 913 N N . SER A 1 117 ? 11.853 9.119 -6.470 1.00 90.31 117 SER A N 1
ATOM 914 C CA . SER A 1 117 ? 13.174 9.744 -6.419 1.00 90.31 117 SER A CA 1
ATOM 915 C C . SER A 1 117 ? 13.562 10.184 -7.824 1.00 90.31 117 SER A C 1
ATOM 917 O O . SER A 1 117 ? 13.863 9.365 -8.697 1.00 90.31 117 SER A O 1
ATOM 919 N N . GLY A 1 118 ? 13.464 11.492 -8.076 1.00 89.88 118 GLY A N 1
ATOM 920 C CA . GLY A 1 118 ? 13.589 12.054 -9.419 1.00 89.88 118 GLY A CA 1
ATOM 921 C C . GLY A 1 118 ? 12.561 11.446 -10.379 1.00 89.88 118 GLY A C 1
ATOM 922 O O . GLY A 1 118 ? 11.346 11.572 -10.179 1.00 89.88 118 GLY A O 1
ATOM 923 N N . ASN A 1 119 ? 13.055 10.767 -11.417 1.00 90.62 119 ASN A N 1
ATOM 924 C CA . ASN A 1 119 ? 12.217 10.113 -12.422 1.00 90.62 119 ASN A CA 1
ATOM 925 C C . ASN A 1 119 ? 11.888 8.641 -12.112 1.00 90.62 119 ASN A C 1
ATOM 927 O O . ASN A 1 119 ? 11.332 7.949 -12.959 1.00 90.62 119 ASN A O 1
ATOM 931 N N . ASN A 1 120 ? 12.236 8.152 -10.921 1.00 94.06 120 ASN A N 1
ATOM 932 C CA . ASN A 1 120 ? 11.948 6.782 -10.509 1.00 94.06 120 ASN A CA 1
ATOM 933 C C . ASN A 1 120 ? 10.741 6.715 -9.576 1.00 94.06 120 ASN A C 1
ATOM 935 O O . ASN A 1 120 ? 10.516 7.623 -8.772 1.00 94.06 120 ASN A O 1
ATOM 939 N N . ILE A 1 121 ? 10.015 5.605 -9.662 1.00 95.31 121 ILE A N 1
ATOM 940 C CA . ILE A 1 121 ? 8.978 5.176 -8.728 1.00 95.31 121 ILE A CA 1
ATOM 941 C C . ILE A 1 121 ? 9.460 3.914 -8.019 1.00 95.31 121 ILE A C 1
ATOM 943 O O . ILE A 1 121 ? 10.090 3.048 -8.627 1.00 95.31 121 ILE A O 1
ATOM 947 N N . LYS A 1 122 ? 9.100 3.797 -6.743 1.00 96.88 122 LYS A N 1
ATOM 948 C CA . LYS A 1 122 ? 9.205 2.570 -5.963 1.00 96.88 122 LYS A CA 1
ATOM 949 C C . LYS A 1 122 ? 7.877 2.265 -5.286 1.00 96.88 122 LYS A C 1
ATOM 951 O O . LYS A 1 122 ? 7.359 3.109 -4.558 1.00 96.88 122 LYS A O 1
ATOM 956 N N . GLY A 1 123 ? 7.334 1.071 -5.503 1.00 97.88 123 GLY A N 1
ATOM 957 C CA . GLY A 1 123 ? 6.186 0.564 -4.756 1.00 97.88 123 GLY A CA 1
ATOM 958 C C . GLY A 1 123 ? 6.616 0.066 -3.377 1.00 97.88 123 GLY A C 1
ATOM 959 O O . GLY A 1 123 ? 7.671 -0.550 -3.250 1.00 97.88 123 GLY A O 1
ATOM 960 N N . ILE A 1 124 ? 5.821 0.330 -2.340 1.00 98.25 124 ILE A N 1
ATOM 961 C CA . ILE A 1 124 ? 6.126 -0.064 -0.959 1.00 98.25 124 ILE A CA 1
ATOM 962 C C . ILE A 1 124 ? 4.869 -0.599 -0.279 1.00 98.25 124 ILE A C 1
ATOM 964 O O . ILE A 1 124 ? 3.802 0.011 -0.353 1.00 98.25 124 ILE A O 1
ATOM 968 N N . ILE A 1 125 ? 5.028 -1.706 0.446 1.00 98.75 125 ILE A N 1
ATOM 969 C CA . ILE A 1 125 ? 4.044 -2.252 1.378 1.00 98.75 125 ILE A CA 1
ATOM 970 C C . ILE A 1 125 ? 4.656 -2.244 2.774 1.00 98.75 125 ILE A C 1
ATOM 972 O O . ILE A 1 125 ? 5.747 -2.779 2.995 1.00 98.75 125 ILE A O 1
ATOM 976 N N . LYS A 1 126 ? 3.943 -1.661 3.736 1.00 98.75 126 LYS A N 1
ATOM 977 C CA . LYS A 1 126 ? 4.362 -1.617 5.140 1.00 98.75 126 LYS A CA 1
ATOM 978 C C . LYS A 1 126 ? 3.287 -2.167 6.055 1.00 98.75 126 LYS A C 1
ATOM 980 O O . LYS A 1 126 ? 2.111 -2.161 5.705 1.00 98.75 126 LYS A O 1
ATOM 985 N N . LYS A 1 127 ? 3.698 -2.586 7.249 1.00 98.50 127 LYS A N 1
ATOM 986 C CA . LYS A 1 127 ? 2.792 -2.971 8.329 1.00 98.50 127 LYS A CA 1
ATOM 987 C C . LYS A 1 127 ? 3.168 -2.327 9.654 1.00 98.50 127 LYS A C 1
ATOM 989 O O . LYS A 1 127 ? 4.345 -2.074 9.908 1.00 98.50 127 LYS A O 1
ATOM 994 N N . ALA A 1 128 ? 2.176 -2.129 10.510 1.00 98.38 128 ALA A N 1
ATOM 995 C CA . ALA A 1 128 ? 2.358 -1.727 11.899 1.00 98.38 128 ALA A CA 1
ATOM 996 C C . ALA A 1 128 ? 1.469 -2.576 12.811 1.00 98.38 128 ALA A C 1
ATOM 998 O O . ALA A 1 128 ? 0.320 -2.870 12.477 1.00 98.38 128 ALA A O 1
ATOM 999 N N . SER A 1 129 ? 2.003 -2.967 13.971 1.00 97.25 129 SER A N 1
ATOM 1000 C CA . SER A 1 129 ? 1.198 -3.627 15.005 1.00 97.25 129 SER A CA 1
ATOM 1001 C C . SER A 1 129 ? 0.169 -2.655 15.581 1.00 97.25 129 SER A C 1
ATOM 1003 O O . SER A 1 129 ? 0.536 -1.568 16.033 1.00 97.25 129 SER A O 1
ATOM 1005 N N . LEU A 1 130 ? -1.096 -3.070 15.647 1.00 95.44 130 LEU A N 1
ATOM 1006 C CA . LEU A 1 130 ? -2.171 -2.327 16.309 1.00 95.44 130 LEU A CA 1
ATOM 1007 C C . LEU A 1 130 ? -2.040 -2.336 17.842 1.00 95.44 130 LEU A C 1
ATOM 1009 O O . LEU A 1 130 ? -2.739 -1.582 18.519 1.00 95.44 130 LEU A O 1
ATOM 1013 N N . SER A 1 131 ? -1.116 -3.128 18.398 1.00 94.56 131 SER A N 1
ATOM 1014 C CA . SER A 1 131 ? -0.804 -3.145 19.832 1.00 94.56 131 SER A CA 1
ATOM 1015 C C . SER A 1 131 ? 0.036 -1.948 20.304 1.00 94.56 131 SER A C 1
ATOM 1017 O O . SER A 1 131 ? 0.255 -1.810 21.504 1.00 94.56 131 SER A O 1
ATOM 1019 N N . GLN A 1 132 ? 0.510 -1.079 19.398 1.00 92.00 132 GLN A N 1
ATOM 1020 C CA . GLN A 1 132 ? 1.348 0.090 19.732 1.00 92.00 132 GLN A CA 1
ATOM 1021 C C . GLN A 1 132 ? 0.605 1.192 20.513 1.00 92.00 132 GLN A C 1
ATOM 1023 O O . GLN A 1 132 ? 1.233 2.114 21.029 1.00 92.00 132 GLN A O 1
ATOM 1028 N N . GLY A 1 133 ? -0.724 1.105 20.633 1.00 87.25 133 GLY A N 1
ATOM 1029 C CA . GLY A 1 133 ? -1.544 2.070 21.365 1.00 87.25 133 GLY A CA 1
ATOM 1030 C C . GLY A 1 133 ? -2.221 3.087 20.445 1.00 87.25 133 GLY A C 1
ATOM 1031 O O . GLY A 1 133 ? -2.812 2.717 19.432 1.00 87.25 133 GLY A O 1
ATOM 1032 N N . ALA A 1 134 ? -2.210 4.366 20.835 1.00 91.56 134 ALA A N 1
ATOM 1033 C CA . ALA A 1 134 ? -2.934 5.425 20.121 1.00 91.56 134 ALA A CA 1
ATOM 1034 C C . ALA A 1 134 ? -2.251 5.855 18.811 1.00 91.56 134 ALA A C 1
ATOM 1036 O O . ALA A 1 134 ? -2.943 6.168 17.844 1.00 91.56 134 ALA A O 1
ATOM 1037 N N . THR A 1 135 ? -0.916 5.832 18.777 1.00 97.19 135 THR A N 1
ATOM 1038 C CA . THR A 1 135 ? -0.106 6.210 17.613 1.00 97.19 135 THR A CA 1
ATOM 1039 C C . THR A 1 135 ? 0.682 5.003 17.123 1.00 97.19 135 THR A C 1
ATOM 1041 O O . THR A 1 135 ? 1.355 4.335 17.904 1.00 97.19 135 THR A O 1
ATOM 1044 N N . LEU A 1 136 ? 0.625 4.737 15.821 1.00 98.06 136 LEU A N 1
ATOM 1045 C CA . LEU A 1 136 ? 1.389 3.698 15.141 1.00 98.06 136 LEU A CA 1
ATOM 1046 C C . LEU A 1 136 ? 2.689 4.320 14.622 1.00 98.06 136 LEU A C 1
ATOM 1048 O O . LEU A 1 136 ? 2.743 4.831 13.502 1.00 98.06 136 LEU A O 1
ATOM 1052 N N . SER A 1 137 ? 3.722 4.333 15.461 1.00 97.00 137 SER A N 1
ATOM 1053 C CA . SER A 1 137 ? 5.002 4.988 15.160 1.00 97.00 137 SER A CA 1
ATOM 1054 C C . SER A 1 137 ? 6.029 4.059 14.524 1.00 97.00 137 SER A C 1
ATOM 1056 O O . SER A 1 137 ? 6.915 4.521 13.812 1.00 97.00 137 SER A O 1
ATOM 1058 N N . THR A 1 138 ? 5.908 2.752 14.745 1.00 97.88 138 THR A N 1
ATOM 1059 C CA . THR A 1 138 ? 6.849 1.755 14.235 1.00 97.88 138 THR A CA 1
ATOM 1060 C C . THR A 1 138 ? 6.232 1.006 13.063 1.00 97.88 138 THR A C 1
ATOM 1062 O O . THR A 1 138 ? 5.278 0.240 13.230 1.00 97.88 138 THR A O 1
ATOM 1065 N N . TRP A 1 139 ? 6.809 1.214 11.880 1.00 98.44 139 TRP A N 1
ATOM 1066 C CA . TRP A 1 139 ? 6.395 0.582 10.630 1.00 98.44 139 TRP A CA 1
ATOM 1067 C C . TRP A 1 139 ? 7.505 -0.306 10.083 1.00 98.44 139 TRP A C 1
ATOM 1069 O O . TRP A 1 139 ? 8.655 0.113 9.971 1.00 98.44 139 TRP A O 1
ATOM 1079 N N . ILE A 1 140 ? 7.141 -1.524 9.699 1.00 98.50 140 ILE A N 1
ATOM 1080 C CA . ILE A 1 140 ? 8.041 -2.512 9.106 1.00 98.50 140 ILE A CA 1
ATOM 1081 C C . ILE A 1 140 ? 7.725 -2.601 7.617 1.00 98.50 140 ILE A C 1
ATOM 1083 O O . ILE A 1 140 ? 6.562 -2.768 7.241 1.00 98.50 140 ILE A O 1
ATOM 1087 N N . THR A 1 141 ? 8.744 -2.512 6.765 1.00 98.69 141 THR A N 1
ATOM 1088 C CA . THR A 1 141 ? 8.587 -2.805 5.337 1.00 98.69 141 THR A CA 1
ATOM 1089 C C . THR A 1 141 ? 8.344 -4.300 5.165 1.00 98.69 141 THR A C 1
ATOM 1091 O O . THR A 1 141 ? 9.155 -5.127 5.579 1.00 98.69 141 THR A O 1
ATOM 1094 N N . VAL A 1 142 ? 7.215 -4.653 4.557 1.00 98.81 142 VAL A N 1
ATOM 1095 C CA . VAL A 1 142 ? 6.904 -6.037 4.179 1.00 98.81 142 VAL A CA 1
ATOM 1096 C C . VAL A 1 142 ? 7.611 -6.356 2.872 1.00 98.81 142 VAL A C 1
ATOM 1098 O O . VAL A 1 142 ? 8.382 -7.312 2.798 1.00 98.81 142 VAL A O 1
ATOM 1101 N N . ALA A 1 143 ? 7.384 -5.507 1.870 1.00 98.81 143 ALA A N 1
ATOM 1102 C CA . ALA A 1 143 ? 8.017 -5.590 0.570 1.00 98.81 143 ALA A CA 1
ATOM 1103 C C . ALA A 1 143 ? 8.169 -4.201 -0.056 1.00 98.81 143 ALA A C 1
ATOM 1105 O O . ALA A 1 143 ? 7.373 -3.296 0.209 1.00 98.81 143 ALA A O 1
ATOM 1106 N N . GLU A 1 144 ? 9.159 -4.052 -0.922 1.00 98.50 144 GLU A N 1
ATOM 1107 C CA . GLU A 1 144 ? 9.308 -2.917 -1.821 1.00 98.50 144 GLU A CA 1
ATOM 1108 C C . GLU A 1 144 ? 9.741 -3.392 -3.205 1.00 98.50 144 GLU A C 1
ATOM 1110 O O . GLU A 1 144 ? 10.320 -4.466 -3.352 1.00 98.50 144 GLU A O 1
ATOM 1115 N N . THR A 1 145 ? 9.445 -2.608 -4.232 1.00 98.56 145 THR A N 1
ATOM 1116 C CA . THR A 1 145 ? 9.964 -2.870 -5.573 1.00 98.56 145 THR A CA 1
ATOM 1117 C C . THR A 1 145 ? 11.357 -2.274 -5.739 1.00 98.56 145 THR A C 1
ATOM 1119 O O . THR A 1 145 ? 11.720 -1.310 -5.064 1.00 98.56 145 THR A O 1
ATOM 1122 N N . GLU A 1 146 ? 12.131 -2.782 -6.693 1.00 98.06 146 GLU A N 1
ATOM 1123 C CA . GLU A 1 146 ? 13.198 -1.979 -7.282 1.00 98.06 146 GLU A CA 1
ATOM 1124 C C . GLU A 1 146 ? 12.616 -0.696 -7.893 1.00 98.06 146 GLU A C 1
ATOM 1126 O O . GLU A 1 146 ? 11.419 -0.597 -8.198 1.00 98.06 146 GLU A O 1
ATOM 1131 N N . ASN A 1 147 ? 13.479 0.305 -8.048 1.00 96.75 147 ASN A N 1
ATOM 1132 C CA . ASN A 1 147 ? 13.123 1.522 -8.759 1.00 96.75 147 ASN A CA 1
ATOM 1133 C C . ASN A 1 147 ? 12.826 1.194 -10.226 1.00 96.75 147 ASN A C 1
ATOM 1135 O O . ASN A 1 147 ? 13.590 0.478 -10.873 1.00 96.75 147 ASN A O 1
ATOM 1139 N N . TYR A 1 148 ? 11.767 1.786 -10.763 1.00 94.62 148 TYR A N 1
ATOM 1140 C CA . TYR A 1 148 ? 11.496 1.791 -12.195 1.00 94.62 148 TYR A CA 1
ATOM 1141 C C . TYR A 1 148 ? 11.149 3.198 -12.675 1.00 94.62 148 TYR A C 1
ATOM 1143 O O . TYR A 1 148 ? 10.679 4.040 -11.906 1.00 94.62 148 TYR A O 1
ATOM 1151 N N . LEU A 1 149 ? 11.404 3.467 -13.953 1.00 93.38 149 LEU A N 1
ATOM 1152 C CA . LEU A 1 149 ? 11.208 4.791 -14.533 1.00 93.38 149 LEU A CA 1
ATOM 1153 C C . LEU A 1 149 ? 9.721 5.128 -14.664 1.00 93.38 149 LEU A C 1
ATOM 1155 O O . LEU A 1 149 ? 8.927 4.303 -15.117 1.00 93.38 149 LEU A O 1
ATOM 1159 N N . LYS A 1 150 ? 9.361 6.376 -14.360 1.00 92.00 150 LYS A N 1
ATOM 1160 C CA . LYS A 1 150 ? 8.056 6.955 -14.713 1.00 92.00 150 LYS A CA 1
ATOM 1161 C C . LYS A 1 150 ? 7.853 6.944 -16.223 1.00 92.00 150 LYS A C 1
ATOM 1163 O O . LYS A 1 150 ? 8.823 7.062 -16.978 1.00 92.00 150 LYS A O 1
ATOM 1168 N N . SER A 1 151 ? 6.600 6.867 -16.662 1.00 89.12 151 SER A N 1
ATOM 1169 C CA . SER A 1 151 ? 6.232 7.005 -18.077 1.00 89.12 151 SER A CA 1
ATOM 1170 C C . SER A 1 151 ? 6.410 8.411 -18.632 1.00 89.12 151 SER A C 1
ATOM 1172 O O . SER A 1 151 ? 6.558 8.553 -19.840 1.00 89.12 151 SER A O 1
ATOM 1174 N N . ASN A 1 152 ? 6.421 9.437 -17.772 1.00 86.00 152 ASN A N 1
ATOM 1175 C CA . ASN A 1 152 ? 6.299 10.842 -18.176 1.00 86.00 152 ASN A CA 1
ATOM 1176 C C . ASN A 1 152 ? 4.953 11.161 -18.869 1.00 86.00 152 ASN A C 1
ATOM 1178 O O . ASN A 1 152 ? 4.852 12.108 -19.647 1.00 86.00 152 ASN A O 1
ATOM 1182 N N . THR A 1 153 ? 3.918 10.367 -18.582 1.00 85.38 153 THR A N 1
ATOM 1183 C CA . THR A 1 153 ? 2.517 10.690 -18.889 1.00 85.38 153 THR A CA 1
ATOM 1184 C C . THR A 1 153 ? 1.912 11.559 -17.786 1.00 85.38 153 THR A C 1
ATOM 1186 O O . THR A 1 153 ? 2.566 11.874 -16.788 1.00 85.38 153 THR A O 1
ATOM 1189 N N . ALA A 1 154 ? 0.638 11.932 -17.941 1.00 83.75 154 ALA A N 1
ATOM 1190 C CA . ALA A 1 154 ? -0.110 12.586 -16.873 1.00 83.75 154 ALA A CA 1
ATOM 1191 C C . ALA A 1 154 ? -0.244 11.697 -15.622 1.00 83.75 154 ALA A C 1
ATOM 1193 O O . ALA A 1 154 ? -0.231 12.221 -14.506 1.00 83.75 154 ALA A O 1
ATOM 1194 N N . PHE A 1 155 ? -0.343 10.370 -15.794 1.00 84.75 155 PHE A N 1
ATOM 1195 C CA . PHE A 1 155 ? -0.570 9.428 -14.701 1.00 84.75 155 PHE A CA 1
ATOM 1196 C C . PHE A 1 155 ? 0.160 8.097 -14.913 1.00 84.75 155 PHE A C 1
ATOM 1198 O O . PHE A 1 155 ? -0.117 7.367 -15.857 1.00 84.75 155 PHE A O 1
ATOM 1205 N N . ASP A 1 156 ? 1.004 7.720 -13.950 1.00 88.31 156 ASP A N 1
ATOM 1206 C CA . ASP A 1 156 ? 1.438 6.328 -13.795 1.00 88.31 156 ASP A CA 1
ATOM 1207 C C . ASP A 1 156 ? 0.456 5.593 -12.869 1.00 88.31 156 ASP A C 1
ATOM 1209 O O . ASP A 1 156 ? 0.098 6.100 -11.796 1.00 88.31 156 ASP A O 1
ATOM 1213 N N . HIS A 1 157 ? 0.061 4.370 -13.213 1.00 91.19 157 HIS A N 1
ATOM 1214 C CA . HIS A 1 157 ? -0.758 3.531 -12.344 1.00 91.19 157 HIS A CA 1
ATOM 1215 C C . HIS A 1 157 ? 0.146 2.723 -11.408 1.00 91.19 157 HIS A C 1
ATOM 1217 O O . HIS A 1 157 ? 0.563 1.608 -11.683 1.00 91.19 157 HIS A O 1
ATOM 1223 N N . ARG A 1 158 ? 0.512 3.324 -10.280 1.00 92.75 158 ARG A N 1
ATOM 1224 C CA . ARG A 1 158 ? 1.536 2.800 -9.362 1.00 92.75 158 ARG A CA 1
ATOM 1225 C C . ARG A 1 158 ? 1.012 1.669 -8.483 1.00 92.75 158 ARG A C 1
ATOM 1227 O O . ARG A 1 158 ? -0.163 1.300 -8.533 1.00 92.75 158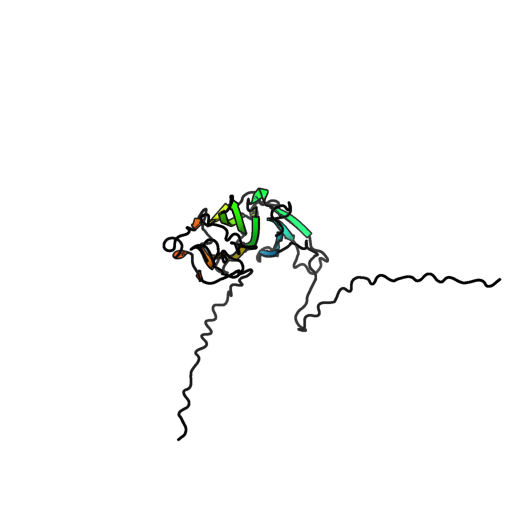 ARG A O 1
ATOM 1234 N N . LEU A 1 159 ? 1.884 1.169 -7.606 1.00 95.69 159 LEU A N 1
ATOM 1235 C CA . LEU A 1 159 ? 1.459 0.330 -6.494 1.00 95.69 159 LEU A CA 1
ATOM 1236 C C . LEU A 1 159 ? 0.544 1.131 -5.564 1.00 95.69 159 LEU A C 1
ATOM 1238 O O . LEU A 1 159 ? 0.978 2.088 -4.924 1.00 95.69 159 LEU A O 1
ATOM 1242 N N . ASN A 1 160 ? -0.737 0.768 -5.529 1.00 92.19 160 ASN A N 1
ATOM 1243 C CA . ASN A 1 160 ? -1.771 1.615 -4.930 1.00 92.19 160 ASN A CA 1
ATOM 1244 C C . ASN A 1 160 ? -2.866 0.845 -4.175 1.00 92.19 160 ASN A C 1
ATOM 1246 O O . ASN A 1 160 ? -3.747 1.471 -3.590 1.00 92.19 160 ASN A O 1
ATOM 1250 N N . PHE A 1 161 ? -2.849 -0.486 -4.180 1.00 92.81 161 PHE A N 1
ATOM 1251 C CA . PHE A 1 161 ? -3.885 -1.300 -3.553 1.00 92.81 161 PHE A CA 1
ATOM 1252 C C . PHE A 1 161 ? -3.299 -2.606 -3.021 1.00 92.81 161 PHE A C 1
ATOM 1254 O O . PHE A 1 161 ? -2.393 -3.166 -3.638 1.00 92.81 161 PHE A O 1
ATOM 1261 N N . ILE A 1 162 ? -3.849 -3.086 -1.903 1.00 96.31 162 ILE A N 1
ATOM 1262 C CA . ILE A 1 162 ? -3.576 -4.405 -1.329 1.00 96.31 162 ILE A CA 1
ATOM 1263 C C . ILE A 1 162 ? -4.867 -5.065 -0.841 1.00 96.31 162 ILE A C 1
ATOM 1265 O O . ILE A 1 162 ? -5.771 -4.372 -0.382 1.00 96.31 162 ILE A O 1
ATOM 1269 N N . ALA A 1 163 ? -4.909 -6.393 -0.903 1.00 95.62 163 ALA A N 1
ATOM 1270 C CA . ALA A 1 163 ? -5.880 -7.241 -0.217 1.00 95.62 163 ALA A CA 1
ATOM 1271 C C . ALA A 1 163 ? -5.161 -8.446 0.395 1.00 95.62 163 ALA A C 1
ATOM 1273 O O . ALA A 1 163 ? -4.319 -9.060 -0.264 1.00 95.62 163 ALA A O 1
ATOM 1274 N N . ILE A 1 164 ? -5.488 -8.794 1.631 1.00 95.19 164 ILE A N 1
ATOM 1275 C CA . ILE A 1 164 ? -4.944 -9.964 2.320 1.00 95.19 164 ILE A CA 1
ATOM 1276 C C . ILE A 1 164 ? -5.921 -11.122 2.144 1.00 95.19 164 ILE A C 1
ATOM 1278 O O . ILE A 1 164 ? -7.137 -10.944 2.241 1.00 95.19 164 ILE A O 1
ATOM 1282 N N . ASP A 1 165 ? -5.412 -12.313 1.832 1.00 93.06 165 ASP A N 1
ATOM 1283 C CA . ASP A 1 165 ? -6.293 -13.469 1.729 1.00 93.06 165 ASP A CA 1
ATOM 1284 C C . ASP A 1 165 ? -6.873 -13.888 3.089 1.00 93.06 165 ASP A C 1
ATOM 1286 O O . ASP A 1 165 ? -6.246 -13.715 4.133 1.00 93.06 165 ASP A O 1
ATOM 1290 N N . PRO A 1 166 ? -8.068 -14.504 3.105 1.00 90.06 166 PRO A N 1
ATOM 1291 C CA . PRO A 1 166 ? -8.695 -14.959 4.346 1.00 90.06 166 PRO A CA 1
ATOM 1292 C C . PRO A 1 166 ? -7.866 -15.983 5.134 1.00 90.06 166 PRO A C 1
ATOM 1294 O O . PRO A 1 166 ? -8.109 -16.177 6.321 1.00 90.06 166 PRO A O 1
ATOM 1297 N N . ALA A 1 167 ? -6.928 -16.664 4.469 1.00 91.50 167 ALA A N 1
ATOM 1298 C CA . ALA A 1 167 ? -6.024 -17.628 5.085 1.00 91.50 167 ALA A CA 1
ATOM 1299 C C . ALA A 1 167 ? -4.786 -16.974 5.729 1.00 91.50 167 ALA A C 1
ATOM 1301 O O . ALA A 1 167 ? -4.033 -17.666 6.415 1.00 91.50 167 ALA A O 1
ATOM 1302 N N . GLY A 1 168 ? -4.547 -15.678 5.498 1.00 92.88 168 GLY A N 1
ATOM 1303 C CA . GLY A 1 168 ? -3.386 -14.960 6.023 1.00 92.88 168 GLY A CA 1
ATOM 1304 C C . GLY A 1 168 ? -2.052 -15.443 5.468 1.00 92.88 168 GLY A C 1
ATOM 1305 O O . GLY A 1 168 ? -1.034 -15.370 6.153 1.00 92.88 168 GLY A O 1
ATOM 1306 N N . GLN A 1 169 ? -2.041 -15.984 4.255 1.00 95.88 169 GLN A N 1
ATOM 1307 C CA . GLN A 1 169 ? -0.835 -16.487 3.609 1.00 95.88 169 GLN A CA 1
ATOM 1308 C C . GLN A 1 169 ? -0.199 -15.419 2.724 1.00 95.88 169 GLN A C 1
ATOM 1310 O O . GLN A 1 169 ? 1.030 -15.300 2.687 1.00 95.88 169 GLN A O 1
ATOM 1315 N N . TYR A 1 170 ? -1.017 -14.619 2.037 1.00 98.00 170 TYR A N 1
ATOM 1316 C CA . TYR A 1 170 ? -0.541 -13.709 1.004 1.00 98.00 170 TYR A CA 1
ATOM 1317 C C . TYR A 1 170 ? -1.215 -12.337 1.032 1.00 98.00 170 TYR A C 1
ATOM 1319 O O . TYR A 1 170 ? -2.401 -12.191 1.315 1.00 98.00 170 TYR A O 1
ATOM 1327 N N . ILE A 1 171 ? -0.436 -11.332 0.633 1.00 98.00 171 ILE A N 1
ATOM 1328 C CA . ILE A 1 171 ? -0.897 -10.013 0.213 1.00 98.00 171 ILE A CA 1
ATOM 1329 C C . ILE A 1 171 ? -0.971 -10.007 -1.314 1.00 98.00 171 ILE A C 1
ATOM 1331 O O . ILE A 1 171 ? 0.018 -10.298 -1.987 1.00 98.00 171 ILE A O 1
ATOM 1335 N N . TYR A 1 172 ? -2.117 -9.623 -1.859 1.00 98.00 172 TYR A N 1
ATOM 1336 C CA . TYR A 1 172 ? -2.314 -9.358 -3.278 1.00 98.00 172 TYR A CA 1
ATOM 1337 C C . TYR A 1 172 ? -2.238 -7.857 -3.514 1.00 98.00 172 TYR A C 1
ATOM 1339 O O . TYR A 1 172 ? -3.099 -7.120 -3.041 1.00 98.00 172 TYR A O 1
ATOM 1347 N N . ALA A 1 173 ? -1.215 -7.402 -4.230 1.00 97.62 173 ALA A N 1
ATOM 1348 C CA . ALA A 1 173 ? -0.962 -5.991 -4.480 1.00 97.62 173 ALA A CA 1
ATOM 1349 C C . ALA A 1 173 ? -1.168 -5.647 -5.956 1.00 97.62 173 ALA A C 1
ATOM 1351 O O . ALA A 1 173 ? -0.643 -6.335 -6.832 1.00 97.62 173 ALA A O 1
ATOM 1352 N N . ASN A 1 174 ? -1.892 -4.563 -6.240 1.00 97.19 174 ASN A N 1
ATOM 1353 C CA . ASN A 1 174 ? -1.876 -3.977 -7.579 1.00 97.19 174 ASN A CA 1
ATOM 1354 C C . ASN A 1 174 ? -0.516 -3.320 -7.793 1.00 97.19 174 ASN A C 1
ATOM 1356 O O . ASN A 1 174 ? -0.178 -2.411 -7.043 1.00 97.19 174 ASN A O 1
ATOM 1360 N N . SER A 1 175 ? 0.217 -3.742 -8.816 1.00 96.62 175 SER A N 1
ATOM 1361 C CA . SER A 1 175 ? 1.325 -2.993 -9.399 1.00 96.62 175 SER A CA 1
ATOM 1362 C C . SER A 1 175 ? 0.887 -2.607 -10.801 1.00 96.62 175 SER A C 1
ATOM 1364 O O . SER A 1 175 ? 1.009 -3.394 -11.740 1.00 96.62 175 SER A O 1
ATOM 1366 N N . GLY A 1 176 ? 0.227 -1.456 -10.908 1.00 94.69 176 GLY A N 1
ATOM 1367 C CA . GLY A 1 176 ? -0.458 -1.079 -12.136 1.00 94.69 176 GLY A CA 1
ATOM 1368 C C . GLY A 1 176 ? 0.495 -0.803 -13.299 1.00 94.69 176 GLY A C 1
ATOM 1369 O O . GLY A 1 176 ? 1.717 -0.947 -13.214 1.00 94.69 176 GLY A O 1
ATOM 1370 N N . SER A 1 177 ? -0.106 -0.450 -14.422 1.00 94.38 177 SER A N 1
ATOM 1371 C CA . SER A 1 177 ? 0.586 -0.065 -15.638 1.00 94.38 177 SER A CA 1
ATOM 1372 C C . SER A 1 177 ? 1.447 1.171 -15.424 1.00 94.38 177 SER A C 1
ATOM 1374 O O . SER A 1 177 ? 1.101 2.106 -14.698 1.00 94.38 177 SER A O 1
ATOM 1376 N N . ARG A 1 178 ? 2.595 1.180 -16.095 1.00 92.94 178 ARG A N 1
ATOM 1377 C CA . ARG A 1 178 ? 3.480 2.339 -16.089 1.00 92.94 178 ARG A CA 1
ATOM 1378 C C . ARG A 1 178 ? 2.811 3.562 -16.723 1.00 92.94 178 ARG A C 1
ATOM 1380 O O . ARG A 1 178 ? 3.183 4.668 -16.378 1.00 92.94 178 ARG A O 1
ATOM 1387 N N . THR A 1 179 ? 1.860 3.391 -17.633 1.00 90.44 179 THR A N 1
ATOM 1388 C CA . THR A 1 179 ? 1.310 4.466 -18.476 1.00 90.44 179 THR A CA 1
ATOM 1389 C C . THR A 1 179 ? -0.184 4.655 -18.230 1.00 90.44 179 THR A C 1
ATOM 1391 O O . THR A 1 179 ? -0.829 3.798 -17.627 1.00 90.44 179 THR A O 1
ATOM 1394 N N . ASP A 1 180 ? -0.746 5.774 -18.689 1.00 86.19 180 ASP A N 1
ATOM 1395 C CA . ASP A 1 180 ? -2.148 6.116 -18.420 1.00 86.19 180 ASP A CA 1
ATOM 1396 C C . ASP A 1 180 ? -3.111 5.246 -19.249 1.00 86.19 180 ASP A C 1
ATOM 1398 O O . ASP A 1 180 ? -4.129 4.759 -18.763 1.00 86.19 180 ASP A O 1
ATOM 1402 N N . HIS A 1 181 ? -2.787 4.957 -20.508 1.00 87.12 181 HIS A N 1
ATOM 1403 C CA . HIS A 1 181 ? -3.626 4.167 -21.421 1.00 87.12 181 HIS A CA 1
ATOM 1404 C C . HIS A 1 181 ? -2.938 2.893 -21.928 1.00 87.12 181 HIS A C 1
ATOM 1406 O O . HIS A 1 181 ? -3.443 2.240 -22.846 1.00 87.12 181 HIS A O 1
ATOM 1412 N N . GLY A 1 182 ? -1.823 2.489 -21.315 1.00 80.62 182 GLY A N 1
ATOM 1413 C CA . GLY A 1 182 ? -1.050 1.334 -21.756 1.00 80.62 182 GLY A CA 1
ATOM 1414 C C . GLY A 1 182 ? -0.245 1.603 -23.025 1.00 80.62 182 GLY A C 1
ATOM 1415 O O . GLY A 1 182 ? 0.151 0.644 -23.674 1.00 80.62 182 GLY A O 1
ATOM 1416 N N . GLU A 1 183 ? -0.067 2.856 -23.438 1.00 85.75 183 GLU A N 1
ATOM 1417 C CA . GLU A 1 183 ? 0.679 3.307 -24.612 1.00 85.75 183 GLU A CA 1
ATOM 1418 C C . GLU A 1 183 ? 2.201 3.191 -24.433 1.00 85.75 183 GLU A C 1
ATOM 1420 O O . GLU A 1 183 ? 2.708 2.924 -23.350 1.00 85.75 183 GLU A O 1
ATOM 1425 N N . GLU A 1 184 ? 2.963 3.354 -25.511 1.00 89.12 184 GLU A N 1
ATOM 1426 C CA . GLU A 1 184 ? 4.423 3.384 -25.414 1.00 89.12 184 GLU A CA 1
ATOM 1427 C C . GLU A 1 184 ? 4.909 4.803 -25.104 1.00 89.12 184 GLU A C 1
ATOM 1429 O O . GLU A 1 184 ? 4.562 5.747 -25.815 1.00 89.12 184 GLU A O 1
ATOM 1434 N N . HIS A 1 185 ? 5.753 4.951 -24.079 1.00 86.25 185 HIS A N 1
ATOM 1435 C CA . HIS A 1 185 ? 6.391 6.219 -23.737 1.00 86.25 185 HIS A CA 1
ATOM 1436 C C . HIS A 1 185 ? 7.854 6.040 -23.354 1.00 86.25 185 HIS A C 1
ATOM 1438 O O . HIS A 1 185 ? 8.204 5.193 -22.531 1.00 86.25 185 HIS A O 1
ATOM 1444 N N . LEU A 1 186 ? 8.710 6.908 -23.904 1.00 86.69 186 LEU A N 1
ATOM 1445 C CA . LEU A 1 186 ? 10.167 6.808 -23.767 1.00 86.69 186 LEU A CA 1
ATOM 1446 C C . LEU A 1 186 ? 10.699 5.456 -24.284 1.00 86.69 186 LEU A C 1
ATOM 1448 O O . LEU A 1 186 ? 11.603 4.883 -23.688 1.00 86.69 186 LEU A O 1
ATOM 1452 N N . ASN A 1 187 ? 10.128 4.965 -25.392 1.00 88.44 187 ASN A N 1
ATOM 1453 C CA . ASN A 1 187 ? 10.430 3.670 -26.021 1.00 88.44 187 ASN A CA 1
ATOM 1454 C C . ASN A 1 187 ? 10.137 2.441 -25.138 1.00 88.44 187 ASN A C 1
ATOM 1456 O O . ASN A 1 187 ? 10.639 1.352 -25.406 1.00 88.44 187 ASN A O 1
ATOM 1460 N N . GLU A 1 188 ? 9.327 2.599 -24.088 1.00 88.94 188 GLU A N 1
ATOM 1461 C CA . GLU A 1 188 ? 8.917 1.513 -23.199 1.00 88.94 188 GLU A CA 1
ATOM 1462 C C . GLU A 1 188 ? 7.420 1.612 -22.888 1.00 88.94 188 GLU A C 1
ATOM 1464 O O . GLU A 1 188 ? 6.898 2.683 -22.570 1.00 88.94 188 GLU A O 1
ATOM 1469 N N . ARG A 1 189 ? 6.708 0.485 -22.953 1.00 90.06 189 ARG A N 1
ATOM 1470 C CA . ARG A 1 189 ? 5.291 0.410 -22.561 1.00 90.06 189 ARG A CA 1
ATOM 1471 C C . ARG A 1 189 ? 5.149 0.053 -21.088 1.00 90.06 189 ARG A C 1
ATOM 1473 O O . ARG A 1 189 ? 4.591 0.806 -20.299 1.00 90.06 189 ARG A O 1
ATOM 1480 N N . GLU A 1 190 ? 5.717 -1.088 -20.730 1.00 93.38 190 GLU A N 1
ATOM 1481 C CA . GLU A 1 190 ? 5.730 -1.654 -19.387 1.00 93.38 190 GLU A CA 1
ATOM 1482 C C . GLU A 1 190 ? 7.147 -2.112 -19.055 1.00 93.38 190 GLU A C 1
ATOM 1484 O O . GLU A 1 190 ? 7.936 -2.406 -19.953 1.00 93.38 190 GLU A O 1
ATOM 1489 N N . VAL A 1 191 ? 7.433 -2.222 -17.764 1.00 94.62 191 VAL A N 1
ATOM 1490 C CA . VAL A 1 191 ? 8.600 -2.940 -17.251 1.00 94.62 191 VAL A CA 1
ATOM 1491 C C . VAL A 1 191 ? 8.132 -4.185 -16.505 1.00 94.62 191 VAL A C 1
ATOM 1493 O O . VAL A 1 191 ? 6.937 -4.382 -16.276 1.00 94.62 191 VAL A O 1
ATOM 1496 N N . GLU A 1 192 ? 9.064 -5.029 -16.077 1.00 96.12 192 GLU A N 1
ATOM 1497 C CA . GLU A 1 192 ? 8.708 -6.278 -15.406 1.00 96.12 192 GLU A CA 1
ATOM 1498 C C . GLU A 1 192 ? 7.929 -6.074 -14.113 1.00 96.12 192 GLU A C 1
ATOM 1500 O O . GLU A 1 192 ? 7.158 -6.942 -13.749 1.00 96.12 192 GLU A O 1
ATOM 1505 N N . LEU A 1 193 ? 8.051 -4.946 -13.420 1.00 97.25 193 LEU A N 1
ATOM 1506 C CA . LEU A 1 193 ? 7.255 -4.687 -12.217 1.00 97.25 193 LEU A CA 1
ATOM 1507 C C . LEU A 1 193 ? 5.826 -4.209 -12.489 1.00 97.25 193 LEU A C 1
ATOM 1509 O O . LEU A 1 193 ? 5.023 -4.206 -11.557 1.00 97.25 193 LEU A O 1
ATOM 1513 N N . THR A 1 194 ? 5.486 -3.796 -13.709 1.00 96.38 194 THR A N 1
ATOM 1514 C CA . THR A 1 194 ? 4.228 -3.094 -13.991 1.00 96.38 194 THR A CA 1
ATOM 1515 C C . THR A 1 194 ? 3.202 -3.974 -14.698 1.00 96.38 194 THR A C 1
ATOM 1517 O O . THR A 1 194 ? 3.495 -5.042 -15.245 1.00 96.38 194 THR A O 1
ATOM 1520 N N . SER A 1 195 ? 1.949 -3.528 -14.641 1.00 96.00 195 SER A N 1
ATOM 1521 C CA . SER A 1 195 ? 0.773 -4.224 -15.163 1.00 96.00 195 SER A CA 1
ATOM 1522 C C . SER A 1 195 ? 0.514 -5.610 -14.557 1.00 96.00 195 SER A C 1
ATOM 1524 O O . SER A 1 195 ? 0.231 -6.571 -15.282 1.00 96.00 195 SER A O 1
ATOM 1526 N N . LYS A 1 196 ? 0.604 -5.744 -13.227 1.00 97.19 196 LYS A N 1
ATOM 1527 C CA . LYS A 1 196 ? 0.447 -7.024 -12.515 1.00 97.19 196 LYS A CA 1
ATOM 1528 C C . LYS A 1 196 ? -0.384 -6.930 -11.245 1.00 97.19 196 LYS A C 1
ATOM 1530 O O . LYS A 1 196 ? -0.405 -5.912 -10.559 1.00 97.19 196 LYS A O 1
ATOM 1535 N N . ILE A 1 197 ? -0.982 -8.062 -10.877 1.00 98.12 197 ILE A N 1
ATOM 1536 C CA . ILE A 1 197 ? -1.227 -8.359 -9.464 1.00 98.12 197 ILE A CA 1
ATOM 1537 C C . ILE A 1 197 ? -0.050 -9.176 -8.956 1.00 98.12 197 ILE A C 1
ATOM 1539 O O . ILE A 1 197 ? 0.266 -10.235 -9.506 1.00 98.12 197 ILE A O 1
ATOM 1543 N N . LEU A 1 198 ? 0.578 -8.683 -7.898 1.00 98.38 198 LEU A N 1
ATOM 1544 C CA . LEU A 1 198 ? 1.653 -9.360 -7.192 1.00 98.38 198 LEU A CA 1
ATOM 1545 C C . LEU A 1 198 ? 1.069 -10.119 -5.999 1.00 98.38 198 LEU A C 1
ATOM 1547 O O . LEU A 1 198 ? 0.227 -9.578 -5.290 1.00 98.38 198 LEU A O 1
ATOM 1551 N N . ARG A 1 199 ? 1.512 -11.351 -5.763 1.00 98.19 199 ARG A N 1
ATOM 1552 C CA . ARG A 1 199 ? 1.186 -12.178 -4.598 1.00 98.19 199 ARG A CA 1
ATOM 1553 C C . ARG A 1 199 ? 2.432 -12.323 -3.731 1.00 98.19 199 ARG A C 1
ATOM 1555 O O . ARG A 1 199 ? 3.379 -13.016 -4.091 1.00 98.19 199 ARG A O 1
ATOM 1562 N N . ILE A 1 200 ? 2.413 -11.669 -2.580 1.00 98.62 200 ILE A N 1
ATOM 1563 C CA . ILE A 1 200 ? 3.554 -11.508 -1.677 1.00 98.62 200 ILE A CA 1
ATOM 1564 C C . ILE A 1 200 ? 3.276 -12.286 -0.388 1.00 98.62 200 ILE A C 1
ATOM 1566 O O . ILE A 1 200 ? 2.198 -12.108 0.176 1.00 98.62 200 ILE A O 1
ATOM 1570 N N . PRO A 1 201 ? 4.194 -13.129 0.119 1.00 98.50 201 PRO A N 1
ATOM 1571 C CA . PRO A 1 201 ? 3.993 -13.809 1.398 1.00 98.50 201 PRO A CA 1
ATOM 1572 C C . PRO A 1 201 ? 3.764 -12.807 2.537 1.00 98.50 201 PRO A C 1
ATOM 1574 O O . PRO A 1 201 ? 4.560 -11.881 2.713 1.00 98.50 201 PRO A O 1
ATOM 1577 N N . LEU A 1 202 ? 2.703 -12.990 3.329 1.00 97.88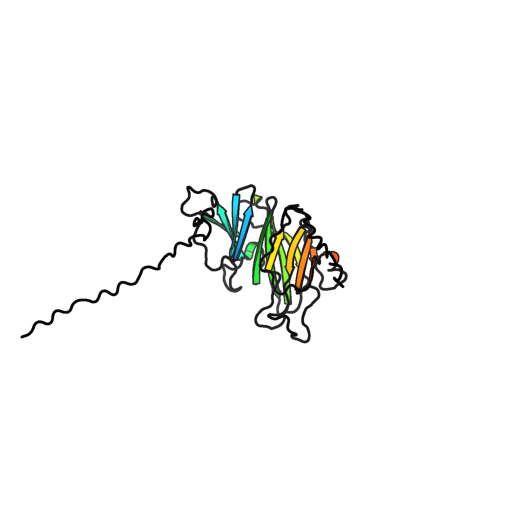 202 LEU A N 1
ATOM 1578 C CA . LEU A 1 202 ? 2.313 -12.059 4.401 1.00 97.88 202 LEU A CA 1
ATOM 1579 C C . LEU A 1 202 ? 3.401 -11.903 5.485 1.00 97.88 202 LEU A C 1
ATOM 1581 O O . LEU A 1 202 ? 3.564 -10.838 6.089 1.00 97.88 202 LEU A O 1
ATOM 1585 N N . ASN A 1 203 ? 4.183 -12.961 5.709 1.00 97.06 203 ASN A N 1
ATOM 1586 C CA . ASN A 1 203 ? 5.288 -12.998 6.669 1.00 97.06 203 ASN A CA 1
ATOM 1587 C C . ASN A 1 203 ? 6.597 -12.373 6.147 1.00 97.06 203 ASN A C 1
ATOM 1589 O O . ASN A 1 203 ? 7.590 -12.366 6.876 1.00 97.06 203 ASN A O 1
ATOM 1593 N N . SER A 1 204 ? 6.608 -11.827 4.928 1.00 98.44 204 SER A N 1
ATOM 1594 C CA . SER A 1 204 ? 7.782 -11.151 4.370 1.00 98.44 204 SER A CA 1
ATOM 1595 C C . SER A 1 204 ? 8.217 -9.972 5.244 1.00 98.44 204 SER A C 1
ATOM 1597 O O . SER A 1 204 ? 7.403 -9.294 5.881 1.00 98.44 204 SER A O 1
ATOM 1599 N N . THR A 1 205 ? 9.523 -9.727 5.271 1.00 98.25 205 THR A N 1
ATOM 1600 C CA . THR A 1 205 ? 10.139 -8.565 5.916 1.00 98.25 205 THR A CA 1
ATOM 1601 C C . THR A 1 205 ? 11.276 -8.090 5.028 1.00 98.25 205 THR A C 1
ATOM 1603 O O . THR A 1 205 ? 12.164 -8.877 4.709 1.00 98.25 205 THR A O 1
ATOM 1606 N N . ASN A 1 206 ? 11.243 -6.818 4.629 1.00 98.50 206 ASN A N 1
ATOM 1607 C CA . ASN A 1 206 ? 12.210 -6.202 3.717 1.00 98.50 206 ASN A CA 1
ATOM 1608 C C . ASN A 1 206 ? 12.403 -6.986 2.403 1.00 98.50 206 ASN A C 1
ATOM 1610 O O . ASN A 1 206 ? 13.513 -7.058 1.879 1.00 98.50 206 ASN A O 1
ATOM 1614 N N . LEU A 1 207 ? 11.336 -7.597 1.875 1.00 98.75 207 LEU A N 1
ATOM 1615 C CA . LEU A 1 207 ? 11.404 -8.285 0.588 1.00 98.75 207 LEU A CA 1
ATOM 1616 C C . LEU A 1 207 ? 11.605 -7.266 -0.541 1.00 98.75 207 LEU A C 1
ATOM 1618 O O . LEU A 1 207 ? 10.780 -6.374 -0.717 1.00 98.75 207 LEU A O 1
ATOM 1622 N N . LEU A 1 208 ? 12.658 -7.435 -1.339 1.00 98.69 208 LEU A N 1
ATOM 1623 C CA . LEU A 1 208 ? 12.869 -6.655 -2.556 1.00 98.69 208 LEU A CA 1
ATOM 1624 C C . LEU A 1 208 ? 12.323 -7.413 -3.771 1.00 98.69 208 LEU A C 1
ATOM 1626 O O . LEU A 1 208 ? 12.776 -8.514 -4.084 1.00 98.69 208 LEU A O 1
ATOM 1630 N N . LEU A 1 209 ? 11.371 -6.804 -4.471 1.00 98.62 209 LEU A N 1
ATOM 1631 C CA . LEU A 1 209 ? 10.818 -7.292 -5.730 1.00 98.62 209 LEU A CA 1
ATOM 1632 C C . LEU A 1 209 ? 11.606 -6.676 -6.881 1.00 98.62 209 LEU A C 1
ATOM 1634 O O . LEU A 1 209 ? 11.505 -5.476 -7.142 1.00 98.62 209 LEU A O 1
ATOM 1638 N N . LYS A 1 210 ? 12.410 -7.491 -7.555 1.00 98.38 210 LYS A N 1
ATOM 1639 C CA . LYS A 1 210 ? 13.311 -7.011 -8.601 1.00 98.38 210 LYS A CA 1
ATOM 1640 C C . LYS A 1 210 ? 12.600 -6.799 -9.934 1.00 98.38 210 LYS A C 1
ATOM 1642 O O . LYS A 1 210 ? 11.651 -7.507 -10.260 1.00 98.38 210 LYS A O 1
ATOM 1647 N N . ASN A 1 211 ? 13.100 -5.858 -10.728 1.00 97.25 211 ASN A N 1
ATOM 1648 C CA . ASN A 1 211 ? 12.583 -5.529 -12.053 1.00 97.25 211 ASN A CA 1
ATOM 1649 C C . ASN A 1 211 ? 13.166 -6.441 -13.140 1.00 97.25 211 ASN A C 1
ATOM 1651 O O . ASN A 1 211 ? 13.743 -5.977 -14.121 1.00 97.25 211 ASN A O 1
ATOM 1655 N N . ASN A 1 212 ? 13.061 -7.754 -12.941 1.00 96.88 212 ASN A N 1
ATOM 1656 C CA . ASN A 1 212 ? 13.484 -8.750 -13.917 1.00 96.88 212 ASN A CA 1
ATOM 1657 C C . ASN A 1 212 ? 12.573 -9.987 -13.849 1.00 96.88 212 ASN A C 1
ATOM 1659 O O . ASN A 1 212 ? 12.028 -10.287 -12.783 1.00 96.88 212 ASN A O 1
ATOM 1663 N N . PRO A 1 213 ? 12.402 -10.722 -14.959 1.00 95.19 213 PRO A N 1
ATOM 1664 C CA . PRO A 1 213 ? 11.365 -11.744 -15.046 1.00 95.19 213 PRO A CA 1
ATOM 1665 C C . PRO A 1 213 ? 11.645 -12.943 -14.132 1.00 95.19 213 PRO A C 1
ATOM 1667 O O . PRO A 1 213 ? 10.725 -13.464 -13.506 1.00 95.19 213 PRO A O 1
ATOM 1670 N N . THR A 1 214 ? 12.906 -13.369 -14.015 1.00 97.44 214 THR A N 1
ATOM 1671 C CA . THR A 1 214 ? 13.289 -14.566 -13.252 1.00 97.44 214 THR A CA 1
ATOM 1672 C C . THR A 1 214 ? 13.049 -14.390 -11.758 1.00 97.44 214 THR A C 1
ATOM 1674 O O . THR A 1 214 ? 12.430 -15.246 -11.128 1.00 97.44 214 THR A O 1
ATOM 1677 N N . ASP A 1 215 ? 13.511 -13.276 -11.190 1.00 97.94 215 ASP A N 1
ATOM 1678 C CA . ASP A 1 215 ? 13.397 -13.022 -9.753 1.00 97.94 215 ASP A CA 1
ATOM 1679 C C . ASP A 1 215 ? 11.971 -12.620 -9.347 1.00 97.94 215 ASP A C 1
ATOM 1681 O O . ASP A 1 215 ? 11.561 -12.858 -8.209 1.00 97.94 215 ASP A O 1
ATOM 1685 N N . LEU A 1 216 ? 11.203 -12.014 -10.262 1.00 98.25 216 LEU A N 1
ATOM 1686 C CA . LEU A 1 216 ? 9.836 -11.583 -9.981 1.00 98.25 216 LEU A CA 1
ATOM 1687 C C . LEU A 1 216 ? 8.805 -12.706 -10.147 1.00 98.25 216 LEU A C 1
ATOM 1689 O O . LEU A 1 216 ? 7.789 -12.688 -9.452 1.00 98.25 216 LEU A O 1
ATOM 1693 N N . ALA A 1 217 ? 9.056 -13.688 -11.023 1.00 98.12 217 ALA A N 1
ATOM 1694 C CA . ALA A 1 217 ? 8.116 -14.763 -11.356 1.00 98.12 217 ALA A CA 1
ATOM 1695 C C . ALA A 1 217 ? 7.421 -15.431 -10.148 1.00 98.12 217 ALA A C 1
ATOM 1697 O O . ALA A 1 217 ? 6.206 -15.629 -10.222 1.00 98.12 217 ALA A O 1
ATOM 1698 N N . PRO A 1 218 ? 8.095 -15.726 -9.013 1.00 98.31 218 PRO A N 1
ATOM 1699 C CA . PRO A 1 218 ? 7.442 -16.331 -7.846 1.00 98.31 218 PRO A CA 1
ATOM 1700 C C . PRO A 1 218 ? 6.330 -15.471 -7.224 1.00 98.31 218 PRO A C 1
ATOM 1702 O O . PRO A 1 218 ? 5.438 -15.997 -6.551 1.00 98.31 218 PRO A O 1
ATOM 1705 N N . TYR A 1 219 ? 6.387 -14.157 -7.443 1.00 98.62 219 TYR A N 1
ATOM 1706 C CA . TYR A 1 219 ? 5.475 -13.168 -6.879 1.00 98.62 219 TYR A CA 1
ATOM 1707 C C . TYR A 1 219 ? 4.416 -12.703 -7.872 1.00 98.62 219 TYR A C 1
ATOM 1709 O O . TYR A 1 219 ? 3.536 -11.942 -7.488 1.00 98.62 219 TYR A O 1
ATOM 1717 N N . VAL A 1 220 ? 4.457 -13.118 -9.138 1.00 98.25 220 VAL A N 1
ATOM 1718 C CA . VAL A 1 220 ? 3.437 -12.705 -10.105 1.00 98.25 220 VAL A CA 1
ATOM 1719 C C . VAL A 1 220 ? 2.211 -13.603 -9.991 1.00 98.25 220 VAL A C 1
ATOM 1721 O O . VAL A 1 220 ? 2.298 -14.820 -10.125 1.00 98.25 220 VAL A O 1
ATOM 1724 N N . TYR A 1 221 ? 1.048 -12.993 -9.762 1.00 97.38 221 TYR A N 1
ATOM 1725 C CA . TYR A 1 221 ? -0.233 -13.697 -9.745 1.00 97.38 221 TYR A CA 1
ATOM 1726 C C . TYR A 1 221 ? -0.981 -13.560 -11.070 1.00 97.38 221 TYR A C 1
ATOM 1728 O O . TYR A 1 221 ? -1.471 -14.546 -11.612 1.00 97.38 221 TYR A O 1
ATOM 1736 N N . VAL A 1 222 ? -1.067 -12.336 -11.596 1.00 96.62 222 VAL A N 1
ATOM 1737 C CA . VAL A 1 222 ? -1.774 -12.012 -12.845 1.00 96.62 222 VAL A CA 1
ATOM 1738 C C . VAL A 1 222 ? -1.010 -10.921 -13.595 1.00 96.62 222 VAL A C 1
ATOM 1740 O O . VAL A 1 222 ? -0.416 -10.047 -12.968 1.00 96.62 222 VAL A O 1
ATOM 1743 N N . HIS A 1 223 ? -1.063 -10.955 -14.928 1.00 9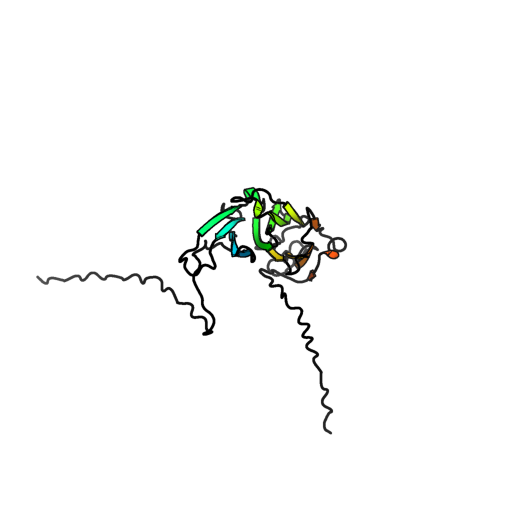6.25 223 HIS A N 1
ATOM 1744 C CA . HIS A 1 223 ? -0.544 -9.924 -15.835 1.00 96.25 223 HIS A CA 1
ATOM 1745 C C . HIS A 1 223 ? -1.688 -9.141 -16.505 1.00 96.25 223 HIS A C 1
ATOM 1747 O O . HIS A 1 223 ? -2.823 -9.611 -16.554 1.00 96.25 223 HIS A O 1
ATOM 1753 N N . GLY A 1 224 ? -1.371 -7.985 -17.093 1.00 93.38 224 GLY A N 1
ATOM 1754 C CA . GLY A 1 224 ? -2.284 -7.219 -17.950 1.00 93.38 224 GLY A CA 1
ATOM 1755 C C . GLY A 1 224 ? -3.250 -6.310 -17.189 1.00 93.38 224 GLY A C 1
ATOM 1756 O O . GLY A 1 224 ? -4.295 -5.938 -17.719 1.00 93.38 224 GLY A O 1
ATOM 1757 N N . ILE A 1 225 ? -2.928 -5.959 -15.942 1.00 93.12 225 ILE A N 1
ATOM 1758 C CA . ILE A 1 225 ? -3.766 -5.077 -15.125 1.00 93.12 225 ILE A CA 1
ATOM 1759 C C . ILE A 1 225 ? -3.340 -3.628 -15.313 1.00 93.12 225 ILE A C 1
ATOM 1761 O O . ILE A 1 225 ? -2.286 -3.235 -14.833 1.00 93.12 225 ILE A O 1
ATOM 1765 N N . ARG A 1 226 ? -4.192 -2.804 -15.933 1.00 92.94 226 ARG A N 1
ATOM 1766 C CA . ARG A 1 226 ? -3.909 -1.367 -16.062 1.00 92.94 226 ARG A CA 1
ATOM 1767 C C . ARG A 1 226 ? -3.861 -0.680 -14.699 1.00 92.94 226 ARG A C 1
ATOM 1769 O O . ARG A 1 226 ? -2.846 -0.119 -14.319 1.00 92.94 226 ARG A O 1
ATOM 1776 N N . ASN A 1 227 ? -4.960 -0.715 -13.952 1.00 91.94 227 ASN A N 1
ATOM 1777 C CA . ASN A 1 227 ? -5.029 -0.105 -12.628 1.00 91.94 227 ASN A CA 1
ATOM 1778 C C . ASN A 1 227 ? -6.171 -0.724 -11.821 1.00 91.94 227 ASN A C 1
ATOM 1780 O O . ASN A 1 227 ? -7.342 -0.403 -12.042 1.00 91.94 227 ASN A O 1
ATOM 1784 N N . ALA A 1 228 ? -5.845 -1.628 -10.900 1.00 90.56 228 ALA A N 1
ATOM 1785 C CA . ALA A 1 228 ? -6.831 -2.185 -9.989 1.00 90.56 228 ALA A CA 1
ATOM 1786 C C . ALA A 1 228 ? -6.898 -1.348 -8.710 1.00 90.56 228 ALA A C 1
ATOM 1788 O O . ALA A 1 228 ? -6.032 -1.419 -7.845 1.00 90.56 228 ALA A O 1
ATOM 1789 N N . HIS A 1 229 ? -7.989 -0.601 -8.565 1.00 87.19 229 HIS A N 1
ATOM 1790 C CA . HIS A 1 229 ? -8.281 0.127 -7.335 1.00 87.19 229 HIS A CA 1
ATOM 1791 C C . HIS A 1 229 ? -8.867 -0.772 -6.238 1.00 87.19 229 HIS A C 1
ATOM 1793 O O . HIS A 1 229 ? -8.941 -0.352 -5.095 1.00 87.19 229 HIS A O 1
ATOM 1799 N N . GLY A 1 230 ? -9.304 -1.993 -6.533 1.00 86.25 230 GLY A N 1
ATOM 1800 C CA . GLY A 1 230 ? -9.829 -2.889 -5.508 1.00 86.25 230 GLY A CA 1
ATOM 1801 C C . GLY A 1 230 ? -9.888 -4.333 -5.969 1.00 86.25 230 GLY A C 1
ATOM 1802 O O . GLY A 1 230 ? -10.201 -4.602 -7.126 1.00 86.25 230 GLY A O 1
ATOM 1803 N N . LEU A 1 231 ? -9.618 -5.249 -5.044 1.00 85.12 231 LEU A N 1
ATOM 1804 C CA . LEU A 1 231 ? -9.821 -6.684 -5.191 1.00 85.12 231 LEU A CA 1
ATOM 1805 C C . LEU A 1 231 ? -10.604 -7.171 -3.975 1.00 85.12 231 LEU A C 1
ATOM 1807 O O . LEU A 1 231 ? -10.305 -6.789 -2.846 1.00 85.12 231 LEU A O 1
ATOM 1811 N N . ALA A 1 232 ? -11.596 -8.020 -4.212 1.00 85.69 232 ALA A N 1
ATOM 1812 C CA . ALA A 1 232 ? -12.291 -8.744 -3.161 1.00 85.69 232 ALA A CA 1
ATOM 1813 C C . ALA A 1 232 ? -11.948 -10.224 -3.313 1.00 85.69 232 ALA A C 1
ATOM 1815 O O . ALA A 1 232 ? -12.213 -10.824 -4.357 1.00 85.69 232 ALA A O 1
ATOM 1816 N N . ILE A 1 233 ? -11.333 -10.805 -2.286 1.00 83.69 233 ILE A N 1
ATOM 1817 C CA . ILE A 1 233 ? -10.962 -12.218 -2.293 1.00 83.69 233 ILE A CA 1
ATOM 1818 C C . ILE A 1 233 ? -12.144 -13.009 -1.747 1.00 83.69 233 ILE A C 1
ATOM 1820 O O . ILE A 1 233 ? -12.557 -12.840 -0.601 1.00 83.69 233 ILE A O 1
ATOM 1824 N N . ASN A 1 234 ? -12.712 -13.871 -2.586 1.00 80.69 234 ASN A N 1
ATOM 1825 C CA . ASN A 1 234 ? -13.777 -14.761 -2.158 1.00 80.69 234 ASN A CA 1
ATOM 1826 C C . ASN A 1 234 ? -13.200 -15.838 -1.226 1.00 80.69 234 ASN A C 1
ATOM 1828 O O . ASN A 1 234 ? -12.361 -16.634 -1.640 1.00 80.69 234 ASN A O 1
ATOM 1832 N N . SER A 1 235 ? -13.674 -15.882 0.019 1.00 69.31 235 SER A N 1
ATOM 1833 C CA . SER A 1 235 ? -13.302 -16.908 1.001 1.00 69.31 235 SER A CA 1
ATOM 1834 C C . SER A 1 235 ? -13.970 -18.263 0.750 1.00 69.31 235 SER A C 1
ATOM 1836 O O . SER A 1 235 ? -13.594 -19.262 1.363 1.00 69.31 235 SER A O 1
ATOM 1838 N N . ARG A 1 236 ? -14.962 -18.333 -0.150 1.00 53.78 236 ARG A N 1
ATOM 1839 C CA . ARG A 1 236 ? -15.625 -19.586 -0.515 1.00 53.78 236 ARG A CA 1
ATOM 1840 C C . ARG A 1 236 ? -14.844 -20.294 -1.610 1.00 53.78 236 ARG A C 1
ATOM 1842 O O . ARG A 1 236 ? -14.916 -19.919 -2.779 1.00 53.78 236 ARG A O 1
ATOM 1849 N N . VAL A 1 237 ? -14.216 -21.411 -1.257 1.00 47.91 237 VAL A N 1
ATOM 1850 C CA . VAL A 1 237 ? -13.859 -22.450 -2.228 1.00 47.91 237 VAL A CA 1
ATOM 1851 C C . VAL A 1 237 ? -15.139 -23.191 -2.625 1.00 47.91 237 VAL A C 1
ATOM 1853 O O . VAL A 1 237 ? -15.371 -24.326 -2.231 1.00 47.91 237 VAL A O 1
ATOM 1856 N N . SER A 1 238 ? -16.029 -22.546 -3.377 1.00 42.25 238 SER A N 1
ATOM 1857 C CA . SER A 1 238 ? -16.977 -23.298 -4.193 1.00 42.25 238 SER A CA 1
ATOM 1858 C C . SER A 1 238 ? -16.361 -23.393 -5.577 1.00 42.25 238 SER A C 1
ATOM 1860 O O . SER A 1 238 ? -16.490 -22.471 -6.382 1.00 42.25 238 SER A O 1
ATOM 1862 N N . SER A 1 239 ? -15.668 -24.493 -5.856 1.00 41.09 239 SER A N 1
ATOM 1863 C CA . SER A 1 239 ? -15.398 -24.933 -7.221 1.00 41.09 239 SER A CA 1
ATOM 1864 C C . SER A 1 239 ? -16.725 -25.254 -7.918 1.00 41.09 239 SER A C 1
ATOM 1866 O O . SER A 1 239 ? -17.058 -26.405 -8.185 1.00 41.09 239 SER A O 1
ATOM 1868 N N . LEU A 1 240 ? -17.516 -24.228 -8.238 1.00 33.22 240 LEU A N 1
ATOM 1869 C CA . LEU A 1 240 ? -18.583 -24.363 -9.216 1.00 33.22 240 LEU A CA 1
ATOM 1870 C C . LEU A 1 240 ? -17.911 -24.306 -10.589 1.00 33.22 240 LEU A C 1
ATOM 1872 O O . LEU A 1 240 ? -17.850 -23.272 -11.250 1.00 33.22 240 LEU A O 1
ATOM 1876 N N . VAL A 1 241 ? -17.323 -25.434 -10.981 1.00 31.98 241 VAL A N 1
ATOM 1877 C CA . VAL A 1 241 ? -16.912 -25.667 -12.360 1.00 31.98 241 VAL A CA 1
ATOM 1878 C C . VAL A 1 241 ? -18.193 -25.629 -13.188 1.00 31.98 241 VAL A C 1
ATOM 1880 O O . VAL A 1 241 ? -18.958 -26.593 -13.195 1.00 31.98 241 VAL A O 1
ATOM 1883 N N . TRP A 1 242 ? -18.444 -24.526 -13.891 1.00 28.83 242 TRP A N 1
ATOM 1884 C CA . TRP A 1 242 ? -19.366 -24.539 -15.020 1.00 28.83 242 TRP A CA 1
ATOM 1885 C C . TRP A 1 242 ? -18.741 -25.426 -16.099 1.00 28.83 242 TRP A C 1
ATOM 1887 O O . TRP A 1 242 ? -18.018 -24.963 -16.978 1.00 28.83 242 TRP A O 1
ATOM 1897 N N . LYS A 1 243 ? -18.988 -26.739 -16.019 1.00 29.59 243 LYS A N 1
ATOM 1898 C CA . LYS A 1 243 ? -18.866 -27.610 -17.185 1.00 29.59 243 LYS A CA 1
ATOM 1899 C C . LYS A 1 243 ? -19.936 -27.138 -18.160 1.00 29.59 243 LYS A C 1
ATOM 1901 O O . LYS A 1 243 ? -21.107 -27.472 -18.005 1.00 29.59 243 LYS A O 1
ATOM 1906 N N . ILE A 1 244 ? -19.537 -26.357 -19.159 1.00 31.45 244 ILE A N 1
ATOM 1907 C CA . ILE A 1 244 ? -20.325 -26.208 -20.377 1.00 31.45 244 ILE A CA 1
ATOM 1908 C C . ILE A 1 244 ? -20.340 -27.598 -21.016 1.00 31.45 244 ILE A C 1
ATOM 1910 O O . ILE A 1 244 ? -19.411 -27.997 -21.714 1.00 31.45 244 ILE A O 1
ATOM 1914 N N . ALA A 1 245 ? -21.369 -28.382 -20.705 1.00 33.81 245 ALA A N 1
ATOM 1915 C CA . ALA A 1 245 ? -21.703 -29.553 -21.485 1.00 33.81 245 ALA A CA 1
ATOM 1916 C C . ALA A 1 245 ? -22.267 -29.036 -22.810 1.00 33.81 245 ALA A C 1
ATOM 1918 O O . ALA A 1 245 ? -23.454 -28.736 -22.918 1.00 33.81 245 ALA A O 1
ATOM 1919 N N . ALA A 1 246 ? -21.398 -28.892 -23.811 1.00 35.59 246 ALA A N 1
ATOM 1920 C CA . ALA A 1 246 ? -21.835 -28.798 -25.191 1.00 35.59 246 ALA A CA 1
ATOM 1921 C C . ALA A 1 246 ? -22.529 -30.123 -25.532 1.00 35.59 246 ALA A C 1
ATOM 1923 O O . ALA A 1 246 ? -21.894 -31.118 -25.877 1.00 35.59 246 ALA A O 1
ATOM 1924 N N . THR A 1 247 ? -23.848 -30.160 -25.370 1.00 37.06 247 THR A N 1
ATOM 1925 C CA . THR A 1 247 ? -24.675 -31.200 -25.968 1.00 37.06 247 THR A CA 1
ATOM 1926 C C . THR A 1 247 ? -24.708 -30.894 -27.456 1.00 37.06 247 THR A C 1
ATOM 1928 O O . THR A 1 247 ? -25.449 -30.028 -27.917 1.00 37.06 247 THR A O 1
ATOM 1931 N N . ALA A 1 248 ? -23.837 -31.568 -28.206 1.00 37.00 248 ALA A N 1
ATOM 1932 C CA . ALA A 1 248 ? -23.933 -31.629 -29.652 1.00 37.00 248 ALA A CA 1
ATOM 1933 C C . ALA A 1 248 ? -25.306 -32.220 -29.994 1.00 37.00 248 ALA A C 1
ATOM 1935 O O . ALA A 1 248 ? -25.550 -33.416 -29.829 1.00 37.00 248 ALA A O 1
ATOM 1936 N N . THR A 1 249 ? -26.231 -31.361 -30.412 1.00 39.66 249 THR A N 1
ATOM 1937 C CA . THR A 1 249 ? -27.472 -31.808 -31.028 1.00 39.66 249 THR A CA 1
ATOM 1938 C C . THR A 1 249 ? -27.111 -32.389 -32.386 1.00 39.66 249 THR A C 1
ATOM 1940 O O . THR A 1 249 ? -26.480 -31.752 -33.227 1.00 39.66 249 THR A O 1
ATOM 1943 N N . THR A 1 250 ? -27.445 -33.661 -32.564 1.00 41.59 250 THR A N 1
ATOM 1944 C CA . THR A 1 250 ? -27.312 -34.385 -33.825 1.00 41.59 250 THR A CA 1
ATOM 1945 C C . THR A 1 250 ? -28.079 -33.625 -34.913 1.00 41.59 250 THR A C 1
ATOM 1947 O O . THR A 1 250 ? -29.212 -33.205 -34.651 1.00 41.59 250 THR A O 1
ATOM 1950 N N . PRO A 1 251 ? -27.527 -33.440 -36.125 1.00 40.50 251 PRO A N 1
ATOM 1951 C CA . PRO A 1 251 ? -28.275 -32.804 -37.198 1.00 40.50 251 PRO A CA 1
ATOM 1952 C C . PRO A 1 251 ? -29.466 -33.697 -37.555 1.00 40.50 251 PRO A C 1
ATOM 1954 O O . PRO A 1 251 ? -29.303 -34.888 -37.840 1.00 40.50 251 PRO A O 1
ATOM 1957 N N . ARG A 1 252 ? -30.680 -33.136 -37.506 1.00 42.78 252 ARG A N 1
ATOM 1958 C CA . ARG A 1 252 ? -31.837 -33.781 -38.131 1.00 42.78 252 ARG A CA 1
ATOM 1959 C C . ARG A 1 252 ? -31.591 -33.791 -39.639 1.00 42.78 252 ARG A C 1
ATOM 1961 O O . ARG A 1 252 ? -31.216 -32.763 -40.198 1.00 42.78 252 ARG A O 1
ATOM 1968 N N . ARG A 1 253 ? -31.735 -34.980 -40.223 1.00 44.47 253 ARG A N 1
ATOM 1969 C CA . ARG A 1 253 ? -31.752 -35.211 -41.669 1.00 44.47 253 ARG A CA 1
ATOM 1970 C C . ARG A 1 253 ? -32.883 -34.441 -42.333 1.00 44.47 253 ARG A C 1
ATOM 1972 O O . ARG A 1 253 ? -33.929 -34.281 -41.663 1.00 44.47 253 ARG A O 1
#

Secondary structure (DSSP, 8-state):
-----PPP-----PPP-------SSTT-------PPPTTEEEEEEETTTTEEEEEE---TTSTTTT-EEEEESTT-TT-SS-EEEEEE-HHHH---SEEEEEEEETTEEEEEEEEEETTEEEEEEEEEEGGG-S-----EEEEEEPPEE---SS----EEEEEE-TTSSEEEEEE--SSSSS--BTTBS--TTSSEEEEEETT-SSEEE-SSHHHHGGGEEEE--S--S-------------------PPPP-

Sequence (253 aa):
MKKILLFPLFVLFGLPSVFPQSAAQSDVYMRKVRNLNNTSARIGIDHVTHTMYYVITTDKADAANGEIYKVTKYFDKTVANATNTKVADKTHHGITEQISGLDVYDGFIYIAGSIESGNNIKGIIKKASLSQGATLSTWITVAETENYLKSNTAFDHRLNFIAIDPAGQYIYANSGSRTDHGEEHLNEREVELTSKILRIPLNSTNLLLKNNPTDLAPYVYVHGIRNAHGLAINSRVSSLVWKIAATATTPRR

pLDDT: mean 84.05, std 19.66, range [28.83, 98.81]